Protein 8UC6 (pdb70)

GO terms:
  GO:0005515 protein binding (F, IPI)
  GO:0010634 positive regulation of epithelial cell migration (P, IDA)
  GO:0004175 endopeptidase activity (F, IDA)
  GO:0097264 self proteolysis (P, IDA)
  GO:0070062 extracellular exosome (C, HDA)
  GO:0090541 MIT domain binding (F, IPI)

B-factor: mean 48.85, std 16.89, range [17.98, 114.56]

Sequence (345 aa):
MDATALERDAVQFARLAVQRDHEGRYSEAVFYYKEAAQALIYAEMAGSSLENIQEKITEYLERVQALHSDPLKSKHQLDLERAHFLVTQAFDEDEKENVEDAIELYTEAVDLCLKTSYETADKVLQNKLKQLARQALDRAEALSEPLVLPELPSVPDIDFDDLSRRFEELKKMDATALERDAVQFARLAVQRDHEGRYSEAVFYYKEAAQALIYAEMAGSSLENIQEKITEYLERVQALHSAVPLKSKHQLDLERAHFLVTQAFDEDEKENVEDAIELYTEAVDLCLKTSYETADKVLQNKLKQLARQALDRAEALSEPLVLPELPSVPDIDFDDLSRRFEELKK

Organism: Homo sapiens (NCBI:txid9606)

Nearest PDB structures (foldseek):
  8uc6-assembly2_B  TM=1.007E+00  e=2.267E-18  Homo sapiens
  8uc6-assembly1_C  TM=5.282E-01  e=6.816E-17  Homo sapiens
  4niq-assembly2_B  TM=9.404E-01  e=3.514E-01  Saccharomyces cerevisiae S288C
  8srm-assembly1_C  TM=4.297E-01  e=1.779E-01  Homo sapiens
  8uc6-assembly1_C  TM=1.007E+00  e=6.371E-18  Homo sapiens

Secondary structure (DSSP, 8-state):
--HHHHHHHHHHHHHHHHHHHHTT-HHHHHHHHHHHHHHHHHHHHTT---TTHHHHHHHHHHHHHHHHT---HHHHHHHHHHHHHHHHHHHHHHHHTT-HHHHHHHHHHHHHHHHHHHTT---HHHHHHHHHHHHHHHHHHHHHHS--/--HHHHHHHHHHHHHHHHHHHHTT-HHHHHHHHHHHHHHHHHHHHTT---TTHHHHHHHHHHHHHHHH--HHHHHHHHHHHHHHHHHHHHHHHHHTT-HHHHHHHHHHHHHHHHHHHTT---HHHHHHHHHHHHHHHHHHHHHHS--/-PPPPPS-----HHHHHHHHHHHT-/-PPPPPS-----HHHHHHHHHHHT-

Solvent-accessible surface area: 20954 Å² total; per-residue (Å²): 167,84,14,66,35,15,39,158,44,0,30,118,55,0,155,66,0,10,96,57,1,102,92,38,112,70,100,72,0,34,117,51,0,119,52,0,3,82,7,0,57,110,0,63,155,50,60,24,104,57,175,59,14,121,111,18,10,74,32,0,83,108,15,17,131,58,18,153,138,77,99,93,127,19,30,17,62,8,4,6,57,16,2,55,45,12,0,63,9,0,12,44,1,11,110,115,146,23,65,147,11,0,42,70,0,0,48,66,0,12,88,30,1,76,153,4,8,193,67,28,89,78,157,96,31,48,86,95,1,84,80,3,4,148,40,0,100,71,45,4,86,46,30,57,117,110,227,166,19,30,114,38,16,118,84,137,140,27,79,19,83,58,2,24,140,74,12,116,113,37,148,219,175,86,11,64,34,20,31,158,46,0,25,121,61,0,134,53,0,18,84,42,5,125,95,38,98,70,73,61,0,18,114,48,0,108,68,0,2,79,8,0,60,111,0,55,144,54,61,25,105,62,177,67,16,102,86,9,9,62,18,0,72,111,15,11,119,54,5,121,97,73,147,114,99,157,15,30,12,77,8,7,10,59,18,2,63,42,10,0,63,6,0,20,41,1,10,106,118,136,23,62,147,10,0,42,73,2,0,54,56,0,16,103,26,1,76,116,3,5,188,44,31,95,76,156,99,28,40,88,98,0,90,84,2,6,150,29,0,96,78,47,4,89,43,33,63,122,107,155,160,24,30,116,37,22,123,88,143,142,21,60,25,90,69,6,23,140,68,6,86,110,25,136,202

Structure (mmCIF, N/CA/C/O backbone):
data_8UC6
#
_entry.id   8UC6
#
_cell.length_a   87.841
_cell.length_b   87.841
_cell.length_c   183.894
_cell.angle_alpha   90.000
_cell.angle_beta   90.000
_cell.angle_gamma   120.000
#
_symmetry.space_group_name_H-M   'P 65 2 2'
#
loop_
_entity.id
_entity.type
_entity.pdbx_description
1 polymer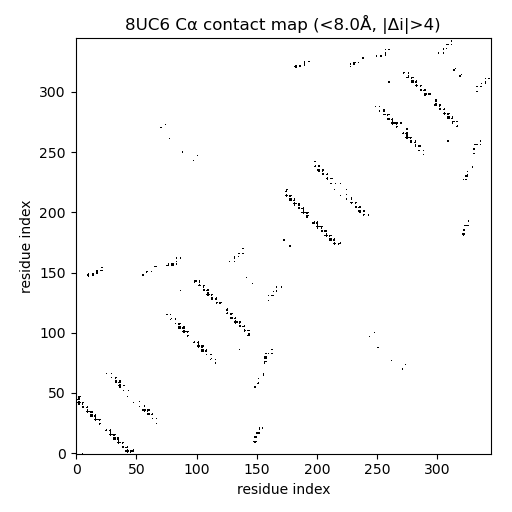 Calpain-7
2 polymer 'IST1 homolog'
3 water water
#
loop_
_atom_site.group_PDB
_atom_site.id
_atom_site.type_symbol
_atom_site.label_atom_id
_atom_site.label_alt_id
_atom_site.label_comp_id
_atom_site.label_asym_id
_atom_site.label_entity_id
_atom_site.label_seq_id
_atom_site.pdbx_PDB_ins_code
_atom_site.Cartn_x
_atom_site.Cartn_y
_atom_site.Cartn_z
_atom_site.occupancy
_atom_site.B_iso_or_equiv
_atom_site.auth_seq_id
_atom_site.auth_comp_id
_atom_site.auth_asym_id
_atom_site.auth_atom_id
_atom_site.pdbx_PDB_model_num
ATOM 1 N N . MET A 1 1 ? 71.508 60.175 -13.942 1.00 40.64 1 MET C N 1
ATOM 2 C CA . MET A 1 1 ? 70.561 59.692 -12.925 1.00 46.97 1 MET C CA 1
ATOM 3 C C . MET A 1 1 ? 71.320 59.168 -11.725 1.00 40.97 1 MET C C 1
ATOM 4 O O . MET A 1 1 ? 72.125 58.261 -11.847 1.00 43.91 1 MET C O 1
ATOM 9 N N . ASP A 1 2 ? 71.100 59.751 -10.572 1.00 30.03 2 ASP C N 1
ATOM 10 C CA . ASP A 1 2 ? 71.809 59.308 -9.391 1.00 28.89 2 ASP C CA 1
ATOM 11 C C . ASP A 1 2 ? 70.841 58.564 -8.473 1.00 32.29 2 ASP C C 1
ATOM 12 O O . ASP A 1 2 ? 69.640 58.455 -8.750 1.00 28.47 2 ASP C O 1
ATOM 17 N N . ALA A 1 3 ? 71.380 58.053 -7.361 1.00 36.21 3 ALA C N 1
ATOM 18 C CA . ALA A 1 3 ? 70.561 57.278 -6.436 1.00 38.64 3 ALA C CA 1
ATOM 19 C C . ALA A 1 3 ? 69.356 58.074 -5.954 1.00 39.54 3 ALA C C 1
ATOM 20 O O . ALA A 1 3 ? 68.234 57.546 -5.903 1.00 44.41 3 ALA C O 1
ATOM 22 N N . THR A 1 4 ? 69.554 59.361 -5.651 1.00 40.84 4 THR C N 1
ATOM 23 C CA . THR A 1 4 ? 68.464 60.175 -5.132 1.00 31.98 4 THR C CA 1
ATOM 24 C C . THR A 1 4 ? 67.304 60.259 -6.132 1.00 32.08 4 THR C C 1
ATOM 25 O O . THR A 1 4 ? 66.138 60.099 -5.758 1.00 37.96 4 THR C O 1
ATOM 29 N N . ALA A 1 5 ? 67.598 60.458 -7.414 1.00 39.60 5 ALA C N 1
ATOM 30 C CA . ALA A 1 5 ? 66.505 60.452 -8.377 1.00 29.41 5 ALA C CA 1
ATOM 31 C C . ALA A 1 5 ? 65.947 59.034 -8.585 1.00 42.43 5 ALA C C 1
ATOM 32 O O . ALA A 1 5 ? 64.739 58.866 -8.802 1.00 37.19 5 ALA C O 1
ATOM 34 N N . LEU A 1 6 ? 66.789 58.002 -8.516 1.00 41.11 6 LEU C N 1
ATOM 35 C CA . LEU A 1 6 ? 66.281 56.638 -8.677 1.00 39.17 6 LEU C CA 1
ATOM 36 C C . LEU A 1 6 ? 65.429 56.204 -7.487 1.00 42.29 6 LEU C C 1
ATOM 37 O O . LEU A 1 6 ? 64.380 55.570 -7.674 1.00 42.84 6 LEU C O 1
ATOM 42 N N . GLU A 1 7 ? 65.857 56.532 -6.256 1.00 33.96 7 GLU C N 1
ATOM 43 C CA . GLU A 1 7 ? 65.054 56.178 -5.088 1.00 37.09 7 GLU C CA 1
ATOM 44 C C . GLU A 1 7 ? 63.680 56.859 -5.134 1.00 46.33 7 GLU C C 1
ATOM 45 O O . GLU A 1 7 ? 62.672 56.268 -4.736 1.00 33.85 7 GLU C O 1
ATOM 51 N N . ARG A 1 8 ? 63.608 58.098 -5.634 1.00 40.99 8 ARG C N 1
ATOM 52 C CA . ARG A 1 8 ? 62.319 58.782 -5.642 1.00 41.64 8 ARG C CA 1
ATOM 53 C C . ARG A 1 8 ? 61.374 58.173 -6.667 1.00 40.04 8 ARG C C 1
ATOM 54 O O . ARG A 1 8 ? 60.186 57.981 -6.382 1.00 32.71 8 ARG C O 1
ATOM 62 N N . ASP A 1 9 ? 61.888 57.842 -7.855 1.00 41.41 9 ASP C N 1
ATOM 63 C CA . ASP A 1 9 ? 61.101 57.084 -8.822 1.00 36.01 9 ASP C CA 1
ATOM 64 C C . ASP A 1 9 ? 60.645 55.763 -8.226 1.00 40.99 9 ASP C C 1
ATOM 65 O O . ASP A 1 9 ? 59.496 55.350 -8.422 1.00 36.69 9 ASP C O 1
ATOM 70 N N . ALA A 1 10 ? 61.545 55.078 -7.509 1.00 38.53 10 ALA C N 1
ATOM 71 C CA . ALA A 1 10 ? 61.204 53.791 -6.911 1.00 43.61 10 ALA C CA 1
ATOM 72 C C . ALA A 1 10 ? 60.075 53.947 -5.898 1.00 42.54 10 ALA C C 1
ATOM 73 O O . ALA A 1 10 ? 59.244 53.038 -5.747 1.00 40.71 10 ALA C O 1
ATOM 75 N N . VAL A 1 11 ? 59.995 55.112 -5.241 1.00 39.83 11 VAL C N 1
ATOM 76 C CA . VAL A 1 11 ? 58.929 55.322 -4.271 1.00 47.54 11 VAL C CA 1
ATOM 77 C C . VAL A 1 11 ? 57.609 55.589 -4.993 1.00 47.65 11 VAL C C 1
ATOM 78 O O . VAL A 1 11 ? 56.573 55.026 -4.625 1.00 48.11 11 VAL C O 1
ATOM 82 N N . GLN A 1 12 ? 57.636 56.331 -6.113 1.00 40.95 12 GLN C N 1
ATOM 83 C CA . GLN A 1 12 ? 56.388 56.547 -6.849 1.00 44.10 12 GLN C CA 1
ATOM 84 C C . GLN A 1 12 ? 55.903 55.287 -7.558 1.00 40.61 12 GLN C C 1
ATOM 85 O O . GLN A 1 12 ? 54.696 55.083 -7.670 1.00 43.05 12 GLN C O 1
ATOM 91 N N . PHE A 1 13 ? 56.812 54.449 -8.054 1.00 41.78 13 PHE C N 1
ATOM 92 C CA . PHE A 1 13 ? 56.411 53.191 -8.684 1.00 36.92 13 PHE C CA 1
ATOM 93 C C . PHE A 1 13 ? 55.7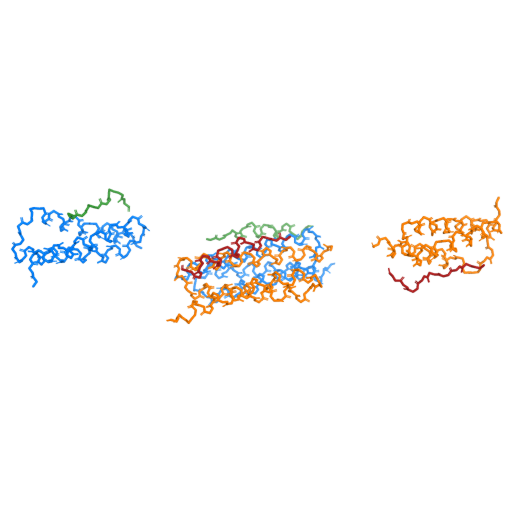67 52.238 -7.677 1.00 41.74 13 PHE C C 1
ATOM 94 O O . PHE A 1 13 ? 54.702 51.668 -7.935 1.00 47.68 13 PHE C O 1
ATOM 102 N N . ALA A 1 14 ? 56.412 52.045 -6.525 1.00 41.41 14 ALA C N 1
ATOM 103 C CA . ALA A 1 14 ? 55.900 51.108 -5.532 1.00 44.57 14 ALA C CA 1
ATOM 104 C C . ALA A 1 14 ? 54.601 51.611 -4.924 1.00 49.61 14 ALA C C 1
ATOM 105 O O . ALA A 1 14 ? 53.672 50.827 -4.700 1.00 42.79 14 ALA C O 1
ATOM 107 N N . ARG A 1 15 ? 54.504 52.920 -4.686 1.00 43.21 15 ARG C N 1
ATOM 108 C CA . ARG A 1 15 ? 53.255 53.474 -4.176 1.00 43.05 15 ARG C CA 1
ATOM 109 C C . ARG A 1 15 ? 52.113 53.188 -5.142 1.00 50.81 15 ARG C C 1
ATOM 110 O O . ARG A 1 15 ? 51.004 52.837 -4.720 1.00 56.03 15 ARG C O 1
ATOM 118 N N . LEU A 1 16 ? 52.374 53.280 -6.444 1.00 43.07 16 LEU C N 1
ATOM 119 C CA . LEU A 1 16 ? 51.321 52.978 -7.402 1.00 52.09 16 LEU C CA 1
ATOM 120 C C . LEU A 1 16 ? 51.068 51.476 -7.519 1.00 50.95 16 LEU C C 1
ATOM 121 O O . LEU A 1 16 ? 49.911 51.057 -7.670 1.00 54.19 16 LEU C O 1
ATOM 126 N N . ALA A 1 17 ? 52.115 50.652 -7.389 1.00 49.92 17 ALA C N 1
ATOM 127 C CA . ALA A 1 17 ? 51.932 49.205 -7.457 1.00 54.07 17 ALA C CA 1
ATOM 128 C C . ALA A 1 17 ? 51.100 48.695 -6.288 1.00 64.61 17 ALA C C 1
ATOM 129 O O . ALA A 1 17 ? 50.296 47.773 -6.451 1.00 64.99 17 ALA C O 1
ATOM 131 N N . VAL A 1 18 ? 51.291 49.266 -5.098 1.00 67.69 18 VAL C N 1
ATOM 132 C CA . VAL A 1 18 ? 50.601 48.739 -3.929 1.00 62.35 18 VAL C CA 1
ATOM 133 C C . VAL A 1 18 ? 49.136 49.120 -3.962 1.00 65.19 18 VAL C C 1
ATOM 134 O O . VAL A 1 18 ? 48.272 48.332 -3.559 1.00 70.35 18 VAL C O 1
ATOM 138 N N . GLN A 1 19 ? 48.821 50.282 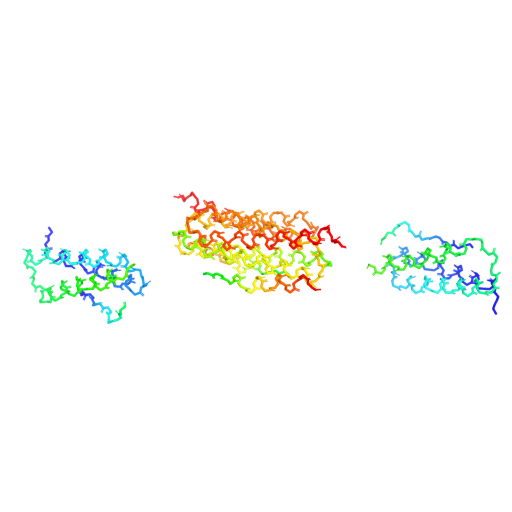-4.522 1.00 55.87 19 GLN C N 1
ATOM 139 C CA . GLN A 1 19 ? 47.424 50.684 -4.602 1.00 66.09 19 GLN C CA 1
ATOM 140 C C . GLN A 1 19 ? 46.683 49.934 -5.702 1.00 69.91 19 GLN C C 1
ATOM 141 O O . GLN A 1 19 ? 45.474 49.708 -5.586 1.00 77.87 19 GLN C O 1
ATOM 147 N N . ARG A 1 20 ? 47.379 49.549 -6.774 1.00 64.52 20 ARG C N 1
ATOM 148 C CA . ARG A 1 20 ? 46.792 48.626 -7.739 1.00 63.07 20 ARG C CA 1
ATOM 149 C C . ARG A 1 20 ? 46.713 47.224 -7.158 1.00 64.52 20 ARG C C 1
ATOM 150 O O . ARG A 1 20 ? 45.770 46.477 -7.441 1.00 71.82 20 ARG C O 1
ATOM 158 N N . ASP A 1 21 ? 47.717 46.840 -6.372 1.00 65.30 21 ASP C N 1
ATOM 159 C CA . ASP A 1 21 ? 47.633 45.598 -5.619 1.00 59.59 21 ASP C CA 1
ATOM 160 C C . ASP A 1 21 ? 46.417 45.607 -4.704 1.00 67.73 21 ASP C C 1
ATOM 161 O O . ASP A 1 21 ? 45.713 44.598 -4.583 1.00 77.44 21 ASP C O 1
ATOM 166 N N . HIS A 1 22 ? 46.157 46.742 -4.047 1.00 56.17 22 HIS C N 1
ATOM 167 C CA . HIS A 1 22 ? 44.997 46.832 -3.169 1.00 62.14 22 HIS C CA 1
ATOM 168 C C . HIS A 1 22 ? 43.707 46.670 -3.958 1.00 72.43 22 HIS C C 1
ATOM 169 O O . HIS A 1 22 ? 42.780 45.982 -3.516 1.00 79.57 22 HIS C O 1
ATOM 176 N N . GLU A 1 23 ? 43.648 47.272 -5.143 1.00 64.18 23 GLU C N 1
ATOM 177 C CA . GLU A 1 23 ? 42.475 47.253 -6.000 1.00 62.77 23 GLU C CA 1
ATOM 178 C C . GLU A 1 23 ? 42.311 45.933 -6.756 1.00 57.56 23 GLU C C 1
ATOM 179 O O . GLU A 1 23 ? 41.454 45.837 -7.643 1.00 64.50 23 GLU C O 1
ATOM 185 N N . GLY A 1 24 ? 43.092 44.911 -6.422 1.00 58.55 24 GLY C N 1
ATOM 186 C CA . GLY A 1 24 ? 43.028 43.669 -7.157 1.00 54.66 24 GLY C CA 1
ATOM 187 C C . GLY A 1 24 ? 43.463 43.764 -8.599 1.00 68.71 24 GLY C C 1
ATOM 188 O O . GLY A 1 24 ? 43.411 42.752 -9.307 1.00 76.74 24 GLY C O 1
ATOM 189 N N . ARG A 1 25 ? 43.926 44.932 -9.053 1.00 63.82 25 ARG C N 1
ATOM 190 C CA . ARG A 1 25 ? 44.370 45.106 -10.436 1.00 68.14 25 ARG C CA 1
ATOM 191 C C . ARG A 1 25 ? 45.794 44.568 -10.535 1.00 63.46 25 ARG C C 1
ATOM 192 O O . ARG A 1 25 ? 46.769 45.290 -10.747 1.00 70.20 25 ARG C O 1
ATOM 200 N N . TYR A 1 26 ? 45.892 43.248 -10.404 1.00 55.41 26 TYR C N 1
ATOM 201 C CA . TYR A 1 26 ? 47.180 42.638 -10.118 1.00 55.11 26 TYR C CA 1
ATOM 202 C C . TYR A 1 26 ? 48.099 42.736 -11.312 1.00 70.80 26 TYR C C 1
ATOM 203 O O . TYR A 1 26 ? 49.326 42.753 -11.157 1.00 72.23 26 TYR C O 1
ATOM 212 N N . SER A 1 27 ? 47.545 42.773 -12.515 1.00 71.81 27 SER C N 1
ATOM 213 C CA . SER A 1 27 ? 48.460 42.762 -13.641 1.00 71.06 27 SER C CA 1
ATOM 214 C C . SER A 1 27 ? 49.156 44.097 -13.871 1.00 61.97 27 SER C C 1
ATOM 215 O O . SER A 1 27 ? 50.286 44.081 -14.386 1.00 51.24 27 SER C O 1
ATOM 218 N N . GLU A 1 28 ? 48.571 45.241 -13.448 1.00 60.32 28 GLU C N 1
ATOM 219 C CA . GLU A 1 28 ? 49.348 46.457 -13.657 1.00 61.19 28 GLU C CA 1
ATOM 220 C C . GLU A 1 28 ? 50.240 46.689 -12.446 1.00 69.82 28 GLU C C 1
ATOM 221 O O . GLU A 1 28 ? 51.229 47.426 -12.514 1.00 69.77 28 GLU C O 1
ATOM 227 N N . ALA A 1 29 ? 49.913 46.038 -11.338 1.00 58.22 29 ALA C N 1
ATOM 228 C CA . ALA A 1 29 ? 50.718 46.155 -10.138 1.00 52.00 29 ALA C CA 1
ATOM 229 C C . ALA A 1 29 ? 52.014 45.378 -10.287 1.00 47.25 29 ALA C C 1
ATOM 230 O O . ALA A 1 29 ? 53.049 45.807 -9.771 1.00 43.49 29 ALA C O 1
ATOM 232 N N . VAL A 1 30 ? 51.992 44.273 -11.035 1.00 48.79 30 VAL C N 1
ATOM 233 C CA . VAL A 1 30 ? 53.229 43.575 -11.381 1.00 45.42 30 VAL C CA 1
ATOM 234 C C . VAL A 1 30 ? 54.162 44.505 -12.147 1.00 43.46 30 VAL C C 1
ATOM 235 O O . VAL A 1 30 ? 55.363 44.594 -11.858 1.00 49.56 30 VAL C O 1
ATOM 239 N N . PHE A 1 31 ? 53.613 45.231 -13.124 1.00 38.67 31 PHE C N 1
ATOM 240 C CA . PHE A 1 31 ? 54.431 46.143 -13.919 1.00 40.21 31 PHE C CA 1
ATOM 241 C C . PHE A 1 31 ? 55.093 47.203 -13.048 1.00 33.99 31 PHE C C 1
ATOM 242 O O . PHE A 1 31 ? 56.292 47.470 -13.193 1.00 33.86 31 PHE C O 1
ATOM 250 N N . TYR A 1 32 ? 54.345 47.801 -12.119 1.00 33.06 32 TYR C N 1
ATOM 251 C CA . TYR A 1 32 ? 54.935 48.862 -11.309 1.00 45.94 32 TYR C CA 1
ATOM 252 C C . TYR A 1 32 ? 55.827 48.313 -10.200 1.00 47.99 32 TYR C C 1
ATOM 253 O O . TYR A 1 32 ? 56.786 48.987 -9.809 1.00 55.35 32 TYR C O 1
ATOM 262 N N . TYR A 1 33 ? 55.549 47.106 -9.689 1.00 45.17 33 TYR C N 1
ATOM 263 C CA . TYR A 1 33 ? 56.520 46.448 -8.815 1.00 37.23 33 TYR C CA 1
ATOM 264 C C . TYR A 1 33 ? 57.808 46.171 -9.572 1.00 35.97 33 TYR C C 1
ATOM 265 O O . TYR A 1 33 ? 58.902 46.421 -9.059 1.00 36.34 33 TYR C O 1
ATOM 274 N N . LYS A 1 34 ? 57.704 45.694 -10.814 1.00 25.92 34 LYS C N 1
ATOM 275 C CA . LYS A 1 34 ? 58.919 45.452 -11.588 1.00 40.80 34 LYS C CA 1
ATOM 276 C C . LYS A 1 34 ? 59.646 46.753 -11.908 1.00 36.47 34 LYS C C 1
ATOM 277 O O . LYS A 1 34 ? 60.880 46.779 -11.948 1.00 42.13 34 LYS C O 1
ATOM 283 N N . GLU A 1 35 ? 58.914 47.845 -12.120 1.00 36.17 35 GLU C N 1
ATOM 284 C CA . GLU A 1 35 ? 59.580 49.131 -12.310 1.00 38.70 35 GLU C CA 1
ATOM 285 C C . GLU A 1 35 ? 60.242 49.607 -11.015 1.00 41.44 35 GLU C C 1
ATOM 286 O O . GLU A 1 35 ? 61.368 50.135 -11.036 1.00 36.55 35 GLU C O 1
ATOM 292 N N . ALA A 1 36 ? 59.560 49.406 -9.878 1.00 41.49 36 ALA C N 1
ATOM 293 C CA . ALA A 1 36 ? 60.117 49.779 -8.580 1.00 31.79 36 ALA C CA 1
ATOM 294 C C . ALA A 1 36 ? 61.437 49.067 -8.310 1.00 38.85 36 ALA C C 1
ATOM 295 O O . ALA A 1 36 ? 62.455 49.713 -8.031 1.00 39.40 36 ALA C O 1
ATOM 297 N N . ALA A 1 37 ? 61.437 47.728 -8.387 1.00 37.64 37 ALA C N 1
ATOM 298 C CA . ALA A 1 37 ? 62.663 46.973 -8.139 1.00 38.51 37 ALA C CA 1
ATOM 299 C C . ALA A 1 37 ? 63.767 47.426 -9.084 1.00 38.65 37 ALA C C 1
ATOM 300 O O . ALA A 1 37 ? 64.875 47.768 -8.648 1.00 43.44 37 ALA C O 1
ATOM 302 N N . GLN A 1 38 ? 63.445 47.548 -10.371 1.00 33.12 38 GLN C N 1
ATOM 303 C CA . GLN A 1 38 ? 64.449 47.972 -11.341 1.00 34.89 38 GLN C CA 1
ATOM 304 C C . GLN A 1 38 ? 65.017 49.348 -10.994 1.00 42.34 38 GLN C C 1
ATOM 305 O O . GLN A 1 38 ? 66.231 49.551 -11.064 1.00 37.89 38 GLN C O 1
ATOM 311 N N . ALA A 1 39 ? 64.172 50.293 -10.570 1.00 41.64 39 ALA C N 1
ATOM 312 C CA . ALA A 1 39 ? 64.710 51.588 -10.164 1.00 35.53 39 ALA C CA 1
ATOM 313 C C . ALA A 1 39 ? 65.675 51.428 -8.994 1.00 31.05 39 ALA C C 1
ATOM 314 O O . ALA A 1 39 ? 66.745 52.047 -8.972 1.00 32.83 39 ALA C O 1
ATOM 316 N N . LEU A 1 40 ? 65.325 50.578 -8.028 1.00 33.89 40 LEU C N 1
ATOM 317 C CA . LEU A 1 40 ? 66.203 50.335 -6.886 1.00 36.64 40 LEU C CA 1
ATOM 318 C C . LEU A 1 40 ? 67.489 49.609 -7.296 1.00 39.82 40 LEU C C 1
ATOM 319 O O . LEU A 1 40 ? 68.571 49.914 -6.767 1.00 33.56 40 LEU C O 1
ATOM 324 N N . ILE A 1 41 ? 67.395 48.630 -8.212 1.00 33.13 41 ILE C N 1
ATOM 325 C CA . ILE A 1 41 ? 68.603 47.947 -8.676 1.00 37.55 41 ILE C CA 1
ATOM 326 C C . ILE A 1 41 ? 69.592 48.954 -9.270 1.00 40.51 41 ILE C C 1
ATOM 327 O O . ILE A 1 41 ? 70.774 48.963 -8.915 1.00 40.08 41 ILE C O 1
ATOM 332 N N . TYR A 1 42 ? 69.117 49.836 -10.164 1.00 35.32 42 TYR C N 1
ATOM 333 C CA . TYR A 1 42 ? 69.972 50.912 -10.659 1.00 39.54 42 TYR C CA 1
ATOM 334 C C . TYR A 1 42 ? 70.445 51.817 -9.527 1.00 33.06 42 TYR C C 1
ATOM 335 O O . TYR A 1 42 ? 71.595 52.272 -9.526 1.00 37.44 42 TYR C O 1
ATOM 344 N N . ALA A 1 43 ? 69.574 52.097 -8.559 1.00 31.83 43 ALA C N 1
ATOM 345 C CA . ALA A 1 43 ? 69.972 52.960 -7.455 1.00 32.15 43 ALA C CA 1
ATOM 346 C C . ALA A 1 43 ? 71.103 52.341 -6.639 1.00 35.24 43 ALA C C 1
ATOM 347 O O . ALA A 1 43 ? 72.004 53.055 -6.181 1.00 35.47 43 ALA C O 1
ATOM 349 N N . GLU A 1 44 ? 71.069 51.024 -6.407 1.00 35.22 44 GLU C N 1
ATOM 350 C CA . GLU A 1 44 ? 72.202 50.445 -5.684 1.00 47.15 44 GLU C CA 1
ATOM 351 C C . GLU A 1 44 ? 73.472 50.482 -6.532 1.00 44.50 44 GLU C C 1
ATOM 352 O O . GLU A 1 44 ? 74.565 50.700 -5.991 1.00 38.22 44 GLU C O 1
ATOM 358 N N . MET A 1 45 ? 73.351 50.314 -7.855 1.00 43.72 45 MET C N 1
ATOM 359 C CA . MET A 1 45 ? 74.520 50.450 -8.725 1.00 49.24 45 MET C CA 1
ATOM 360 C C . MET A 1 45 ? 75.097 51.862 -8.672 1.00 49.68 45 MET C C 1
ATOM 361 O O . MET A 1 45 ? 76.303 52.052 -8.873 1.00 54.76 45 MET C O 1
ATOM 366 N N . ALA A 1 46 ? 74.263 52.860 -8.374 1.00 52.34 46 ALA C N 1
ATOM 367 C CA . ALA A 1 46 ? 74.684 54.252 -8.306 1.00 49.02 46 ALA C CA 1
ATOM 368 C C . ALA A 1 46 ? 75.137 54.663 -6.910 1.00 47.99 46 ALA C C 1
ATOM 369 O O . ALA A 1 46 ? 75.324 55.857 -6.663 1.00 45.10 46 ALA C O 1
ATOM 371 N N . GLY A 1 47 ? 75.286 53.707 -5.993 1.00 46.32 47 GLY C N 1
ATOM 372 C CA . GLY A 1 47 ? 75.811 53.984 -4.670 1.00 50.23 47 GLY C CA 1
ATOM 373 C C . GLY A 1 47 ? 74.796 54.396 -3.629 1.00 42.04 47 GLY C C 1
ATOM 374 O O . GLY A 1 47 ? 75.138 55.142 -2.704 1.00 44.89 47 GLY C O 1
ATOM 375 N N . SER A 1 48 ? 73.568 53.911 -3.730 1.00 37.34 48 SER C N 1
ATOM 376 C CA . SER A 1 48 ? 72.517 54.269 -2.789 1.00 42.04 48 SER C CA 1
ATOM 377 C C . SER A 1 48 ? 72.933 54.010 -1.349 1.00 37.92 48 SER C C 1
ATOM 378 O O . SER A 1 48 ? 73.507 52.970 -1.031 1.00 44.76 48 SER C O 1
ATOM 381 N N . SER A 1 49 ? 72.669 54.987 -0.487 1.00 44.16 49 SER C N 1
ATOM 382 C CA . SER A 1 49 ? 72.872 54.867 0.951 1.00 37.09 49 SER C CA 1
ATOM 383 C C . SER A 1 49 ? 71.635 54.411 1.685 1.00 37.12 49 SER C C 1
ATOM 384 O O . SER A 1 49 ? 71.618 54.454 2.918 1.00 37.41 49 SER C O 1
ATOM 387 N N . LEU A 1 50 ? 70.582 54.036 0.968 1.00 37.51 50 LEU C N 1
ATOM 388 C CA . LEU A 1 50 ? 69.338 53.638 1.612 1.00 41.18 50 LEU C CA 1
ATOM 389 C C . LEU A 1 50 ? 69.525 52.273 2.269 1.00 48.07 50 LEU C C 1
ATOM 390 O O . LEU A 1 50 ? 70.021 51.339 1.639 1.00 47.66 50 LEU C O 1
ATOM 395 N N . GLU A 1 51 ? 69.143 52.150 3.539 1.00 55.97 51 GLU C N 1
ATOM 396 C CA . GLU A 1 51 ? 69.698 51.083 4.372 1.00 59.75 51 GLU C CA 1
ATOM 397 C C . GLU A 1 51 ? 68.985 49.737 4.230 1.00 59.23 51 GLU C C 1
ATOM 398 O O . GLU A 1 51 ? 69.627 48.695 4.411 1.00 62.09 51 GLU C O 1
ATOM 404 N N . ASN A 1 52 ? 67.702 49.729 3.859 1.00 53.35 52 ASN C N 1
ATOM 405 C CA . ASN A 1 52 ? 66.936 48.512 3.625 1.00 50.19 52 ASN C CA 1
ATOM 406 C C . ASN A 1 52 ? 66.718 48.240 2.141 1.00 49.38 52 ASN C C 1
ATOM 407 O O . ASN A 1 52 ? 65.682 47.688 1.754 1.00 46.53 52 ASN C O 1
ATOM 412 N N . ILE A 1 53 ? 67.659 48.639 1.288 1.00 38.72 53 ILE C N 1
ATOM 413 C CA . ILE A 1 53 ? 67.370 48.608 -0.141 1.00 37.05 53 ILE C CA 1
ATOM 414 C C . ILE A 1 53 ? 67.257 47.168 -0.654 1.00 37.54 53 ILE C C 1
ATOM 415 O O . ILE A 1 53 ? 66.325 46.839 -1.398 1.00 35.33 53 ILE C O 1
ATOM 420 N N . GLN A 1 54 ? 68.156 46.274 -0.226 1.00 39.05 54 GLN C N 1
ATOM 421 C CA . GLN A 1 54 ? 68.143 44.909 -0.752 1.00 36.56 54 GLN C CA 1
ATOM 422 C C . GLN A 1 54 ? 66.893 44.167 -0.328 1.00 47.35 54 GLN C C 1
ATOM 423 O O . GLN A 1 54 ? 66.309 43.418 -1.116 1.00 58.78 54 GLN C O 1
ATOM 429 N N . GLU A 1 55 ? 66.499 44.342 0.928 1.00 40.77 55 GLU C N 1
ATOM 430 C CA . GLU A 1 55 ? 65.230 43.831 1.422 1.00 38.01 55 GLU C CA 1
ATOM 431 C C . GLU A 1 55 ? 64.070 44.285 0.545 1.00 44.71 55 GLU C C 1
ATOM 432 O O . GLU A 1 55 ? 63.241 43.472 0.120 1.00 57.44 55 GLU C O 1
ATOM 438 N N . LYS A 1 56 ? 64.000 45.590 0.260 1.00 48.54 56 LYS C N 1
ATOM 439 C CA . LYS A 1 56 ? 62.841 46.140 -0.444 1.00 42.11 56 LYS C CA 1
ATOM 440 C C . LYS A 1 56 ? 62.813 45.688 -1.898 1.00 42.97 56 LYS C C 1
ATOM 441 O O . LYS A 1 56 ? 61.738 45.425 -2.452 1.00 34.95 56 LYS C O 1
ATOM 447 N N . ILE A 1 57 ? 63.981 45.576 -2.531 1.00 38.05 57 ILE C N 1
ATOM 448 C CA . ILE A 1 57 ? 64.045 44.894 -3.823 1.00 38.85 57 ILE C CA 1
ATOM 449 C C . ILE A 1 57 ? 63.406 43.509 -3.719 1.00 43.43 57 ILE C C 1
ATOM 450 O O . ILE A 1 57 ? 62.501 43.158 -4.486 1.00 44.97 57 ILE C O 1
ATOM 455 N N . THR A 1 58 ? 63.867 42.711 -2.748 1.00 49.98 58 THR C N 1
ATOM 456 C CA . THR A 1 58 ? 63.412 41.331 -2.611 1.00 41.87 58 THR C CA 1
ATOM 457 C C . THR A 1 58 ? 61.931 41.266 -2.254 1.00 42.18 58 THR C C 1
ATOM 458 O O . THR A 1 58 ? 61.209 40.383 -2.733 1.00 39.95 58 THR C O 1
ATOM 462 N N . GLU A 1 59 ? 61.468 42.183 -1.404 1.00 43.43 59 GLU C N 1
ATOM 463 C CA . GLU A 1 59 ? 60.045 42.295 -1.104 1.00 45.69 59 GLU C CA 1
ATOM 464 C C . GLU A 1 59 ? 59.232 42.444 -2.387 1.00 48.64 59 GLU C C 1
ATOM 465 O O . GLU A 1 59 ? 58.322 41.652 -2.660 1.00 53.68 59 GLU C O 1
ATOM 471 N N . TYR A 1 60 ? 59.581 43.431 -3.216 1.00 48.18 60 TYR C N 1
ATOM 472 C CA . TYR A 1 60 ? 58.760 43.718 -4.386 1.00 50.58 60 TYR C CA 1
ATOM 473 C C . TYR A 1 60 ? 58.790 42.569 -5.375 1.00 59.38 60 TYR C C 1
ATOM 474 O O . TYR A 1 60 ? 57.751 42.208 -5.937 1.00 67.70 60 TYR C O 1
ATOM 483 N N . LEU A 1 61 ? 59.961 41.965 -5.591 1.00 49.25 61 LEU C N 1
ATOM 484 C CA . LEU A 1 61 ? 60.024 40.880 -6.564 1.00 45.46 61 LEU C CA 1
ATOM 485 C C . LEU A 1 61 ? 59.261 39.651 -6.072 1.00 49.54 61 LEU C C 1
ATOM 486 O O . LEU A 1 61 ? 58.584 38.983 -6.865 1.00 58.10 61 LEU C O 1
ATOM 491 N N . GLU A 1 62 ? 59.313 39.366 -4.764 1.00 49.70 62 GLU C N 1
ATOM 492 C CA . GLU A 1 62 ? 58.500 38.282 -4.202 1.00 47.41 62 GLU C CA 1
ATOM 493 C C . GLU A 1 62 ? 57.013 38.554 -4.371 1.00 50.14 62 GLU C C 1
ATOM 494 O O . GLU A 1 62 ? 56.242 37.645 -4.708 1.00 49.24 62 GLU C O 1
ATOM 500 N N . ARG A 1 63 ? 56.593 39.806 -4.174 1.00 49.16 63 ARG C N 1
ATOM 501 C CA . ARG A 1 63 ? 55.192 40.153 -4.389 1.00 43.65 63 ARG C CA 1
ATOM 502 C C . ARG A 1 63 ? 54.773 39.910 -5.836 1.00 45.57 63 ARG C C 1
ATOM 503 O O . ARG A 1 63 ? 53.588 39.699 -6.111 1.00 58.89 63 ARG C O 1
ATOM 511 N N . VAL A 1 64 ? 55.718 39.984 -6.775 1.00 42.98 64 VAL C N 1
ATOM 512 C CA . VAL A 1 64 ? 55.389 39.671 -8.155 1.00 44.76 64 VAL C CA 1
ATOM 513 C C . VAL A 1 64 ? 55.186 38.170 -8.318 1.00 50.31 64 VAL C C 1
ATOM 514 O O . VAL A 1 64 ? 54.323 37.723 -9.079 1.00 53.94 64 VAL C O 1
ATOM 518 N N . GLN A 1 65 ? 55.958 37.367 -7.591 1.00 48.46 65 GLN C N 1
ATOM 519 C CA . GLN A 1 65 ? 55.749 35.929 -7.657 1.00 53.98 65 GLN C CA 1
ATOM 520 C C . GLN A 1 65 ? 54.459 35.533 -6.954 1.00 54.75 65 GLN C C 1
ATOM 521 O O . GLN A 1 65 ? 53.716 34.680 -7.452 1.00 55.11 65 GLN C O 1
ATOM 527 N N . ALA A 1 66 ? 54.145 36.194 -5.831 1.00 53.42 66 ALA C N 1
ATOM 528 C CA . ALA A 1 66 ? 52.908 35.895 -5.113 1.00 51.34 66 ALA C CA 1
ATOM 529 C C . ALA A 1 66 ? 51.696 36.240 -5.965 1.00 60.90 66 ALA C C 1
ATOM 530 O O . ALA A 1 66 ? 50.695 35.515 -5.967 1.00 68.56 66 ALA C O 1
ATOM 532 N N . LEU A 1 67 ? 51.780 37.337 -6.708 1.00 64.25 67 LEU C N 1
ATOM 533 C CA . LEU A 1 67 ? 50.682 37.778 -7.542 1.00 61.88 67 LEU C CA 1
ATOM 534 C C . LEU A 1 67 ? 50.616 36.993 -8.838 1.00 72.07 67 LEU C C 1
ATOM 535 O O . LEU A 1 67 ? 49.542 36.917 -9.442 1.00 66.91 67 LEU C O 1
ATOM 540 N N . HIS A 1 68 ? 51.730 36.383 -9.258 1.00 65.57 68 HIS C N 1
ATOM 541 C CA . HIS A 1 68 ? 51.741 35.605 -10.493 1.00 75.53 68 HIS C CA 1
ATOM 542 C C . HIS A 1 68 ? 50.720 34.470 -10.443 1.00 80.65 68 HIS C C 1
ATOM 543 O O . HIS A 1 68 ? 50.050 34.189 -11.444 1.00 88.23 68 HIS C O 1
ATOM 550 N N . SER A 1 69 ? 50.575 33.817 -9.294 1.00 89.64 69 SER C N 1
ATOM 551 C CA . SER A 1 69 ? 49.477 32.869 -9.101 1.00 78.64 69 SER C CA 1
ATOM 552 C C . SER A 1 69 ? 48.119 33.599 -9.148 1.00 79.56 69 SER C C 1
ATOM 553 O O . SER A 1 69 ? 47.460 33.694 -10.196 1.00 81.09 69 SER C O 1
ATOM 556 N N . ASP A 1 77 ? 47.293 21.651 -10.155 1.00 41.63 77 ASP C N 1
ATOM 557 C CA . ASP A 1 77 ? 48.547 21.488 -10.874 1.00 52.54 77 ASP C CA 1
ATOM 558 C C . ASP A 1 77 ? 48.917 20.017 -10.911 1.00 68.16 77 ASP C C 1
ATOM 559 O O . ASP A 1 77 ? 48.431 19.281 -11.771 1.00 70.86 77 ASP C O 1
ATOM 560 N N . PRO A 1 78 ? 49.789 19.579 -9.993 1.00 65.58 78 PRO C N 1
ATOM 561 C CA . PRO A 1 78 ? 49.927 18.136 -9.745 1.00 54.21 78 PRO C CA 1
ATOM 562 C C . PRO A 1 78 ? 48.779 17.554 -8.953 1.00 52.21 78 PRO C C 1
ATOM 563 O O . PRO A 1 78 ? 48.662 16.322 -8.897 1.00 56.73 78 PRO C O 1
ATOM 567 N N . LEU A 1 79 ? 47.956 18.391 -8.306 1.00 49.74 79 LEU C N 1
ATOM 568 C CA . LEU A 1 79 ? 46.736 17.887 -7.686 1.00 44.83 79 LEU C CA 1
ATOM 569 C C . LEU A 1 79 ? 45.655 17.565 -8.715 1.00 53.56 79 LEU C C 1
ATOM 570 O O . LEU A 1 79 ? 44.873 16.635 -8.516 1.00 60.64 79 LEU C O 1
ATOM 575 N N . LYS A 1 80 ? 45.597 18.324 -9.810 1.00 51.71 80 LYS C N 1
ATOM 576 C CA . LYS A 1 80 ? 44.674 18.011 -10.892 1.00 49.75 80 LYS C CA 1
ATOM 577 C C . LYS A 1 80 ? 45.054 16.688 -11.547 1.00 45.55 80 LYS C C 1
ATOM 578 O O . LYS A 1 80 ? 44.178 15.891 -11.904 1.00 49.36 80 LYS C O 1
ATOM 584 N N . SER A 1 81 ? 46.355 16.451 -11.732 1.00 38.97 81 SER C N 1
ATOM 585 C CA . SER A 1 81 ? 46.816 15.154 -12.219 1.00 44.50 81 SER C CA 1
ATOM 586 C C . SER A 1 81 ? 46.289 14.021 -11.342 1.00 45.01 81 SER C C 1
ATOM 587 O O . SER A 1 81 ? 45.734 13.036 -11.849 1.00 43.93 81 SER C O 1
ATOM 590 N N . LYS A 1 82 ? 46.446 14.155 -10.013 1.00 34.78 82 LYS C N 1
ATOM 591 C CA . LYS A 1 82 ? 45.993 13.109 -9.106 1.00 38.78 82 LYS C CA 1
ATOM 592 C C . LYS A 1 82 ? 44.490 12.875 -9.225 1.00 44.89 82 LYS C C 1
ATOM 593 O O . LYS A 1 82 ? 44.036 11.726 -9.260 1.00 50.66 82 LYS C O 1
ATOM 599 N N . HIS A 1 83 ? 43.707 13.952 -9.343 1.00 36.53 83 HIS C N 1
ATOM 600 C CA . HIS A 1 83 ? 42.254 13.831 -9.370 1.00 40.77 83 HIS C CA 1
ATOM 601 C C . HIS A 1 83 ? 41.745 13.346 -10.714 1.00 43.86 83 HIS C C 1
ATOM 602 O O . HIS A 1 83 ? 40.703 12.695 -10.768 1.00 42.60 83 HIS C O 1
ATOM 609 N N . GLN A 1 84 ? 42.453 13.643 -11.801 1.00 32.06 84 GLN C N 1
ATOM 610 C CA . GLN A 1 84 ? 42.103 13.045 -13.082 1.00 31.04 84 GLN C CA 1
ATOM 611 C C . GLN A 1 84 ? 42.257 11.533 -13.028 1.00 41.86 84 GLN C C 1
ATOM 612 O O . GLN A 1 84 ? 41.412 10.797 -13.547 1.00 39.89 84 GLN C O 1
ATOM 618 N N . LEU A 1 85 ? 43.329 11.047 -12.397 1.00 37.10 85 LEU C N 1
ATOM 619 C CA . LEU A 1 85 ? 43.530 9.607 -12.312 1.00 34.94 85 LEU C CA 1
ATOM 620 C C . LEU A 1 85 ? 42.526 8.975 -11.361 1.00 39.67 85 LEU C C 1
ATOM 621 O O . LEU A 1 85 ? 41.985 7.897 -11.646 1.00 28.63 85 LEU C O 1
ATOM 626 N N . ASP A 1 86 ? 42.218 9.657 -10.251 1.00 35.09 86 ASP C N 1
ATOM 627 C CA . ASP A 1 86 ? 41.235 9.114 -9.315 1.00 35.65 86 ASP C CA 1
ATOM 628 C C . ASP A 1 86 ? 39.883 8.928 -9.998 1.00 34.24 86 ASP C C 1
ATOM 629 O O . ASP A 1 86 ? 39.227 7.891 -9.829 1.00 32.34 86 ASP C O 1
ATOM 634 N N . LEU A 1 87 ? 39.469 9.911 -10.805 1.00 28.80 87 LEU C N 1
ATOM 635 C CA . LEU A 1 87 ? 38.203 9.780 -11.510 1.00 40.59 87 LEU C CA 1
ATOM 636 C C . LEU A 1 87 ? 38.264 8.677 -12.551 1.00 40.46 87 LEU C C 1
ATOM 637 O O . LEU A 1 87 ? 37.300 7.921 -12.717 1.00 40.14 87 LEU C O 1
ATOM 642 N N . GLU A 1 88 ? 39.385 8.550 -13.254 1.00 37.48 88 GLU C N 1
ATOM 643 C CA . GLU A 1 88 ? 39.477 7.480 -14.233 1.00 25.92 88 GLU C CA 1
ATOM 644 C C . GLU A 1 88 ? 39.331 6.128 -13.552 1.00 30.94 88 GLU C C 1
ATOM 645 O O . GLU A 1 88 ? 38.722 5.201 -14.108 1.00 35.09 88 GLU C O 1
ATOM 651 N N . ARG A 1 89 ? 39.854 6.018 -12.323 1.00 25.28 89 ARG C N 1
ATOM 652 C CA . ARG A 1 89 ? 39.759 4.774 -11.569 1.00 33.20 89 ARG C CA 1
ATOM 653 C C . ARG A 1 89 ? 38.325 4.500 -11.131 1.00 29.67 89 ARG C C 1
ATOM 654 O O . ARG A 1 89 ? 37.832 3.369 -11.242 1.00 33.55 89 ARG C O 1
ATOM 662 N N . ALA A 1 90 ? 37.653 5.509 -10.592 1.00 25.67 90 ALA C N 1
ATOM 663 C CA . ALA A 1 90 ? 36.251 5.335 -10.238 1.00 36.41 90 ALA C CA 1
ATOM 664 C C . ALA A 1 90 ? 35.464 4.894 -11.459 1.00 41.63 90 ALA C C 1
ATOM 665 O O . ALA A 1 90 ? 34.735 3.900 -11.420 1.00 25.02 90 ALA C O 1
ATOM 667 N N . HIS A 1 91 ? 35.663 5.578 -12.582 1.00 24.78 91 HIS C N 1
ATOM 668 C CA . HIS A 1 91 ? 34.972 5.168 -13.793 1.00 29.66 91 HIS C CA 1
ATOM 669 C C . HIS A 1 91 ? 35.316 3.727 -14.158 1.00 32.62 91 HIS C C 1
ATOM 670 O O . HIS A 1 91 ? 34.438 2.962 -14.567 1.00 25.08 91 HIS C O 1
ATOM 677 N N . PHE A 1 92 ? 36.582 3.334 -13.982 1.00 26.70 92 PHE C N 1
ATOM 678 C CA . PHE A 1 92 ? 37.021 1.979 -14.306 1.00 26.76 92 PHE C CA 1
ATOM 679 C C . PHE A 1 92 ? 36.369 0.956 -13.381 1.00 37.38 92 PHE C C 1
ATOM 680 O O . PHE A 1 92 ? 35.901 -0.102 -13.825 1.00 26.72 92 PHE C O 1
ATOM 688 N N . LEU A 1 93 ? 36.366 1.249 -12.080 1.00 24.20 93 LEU C N 1
ATOM 689 C CA . LEU A 1 93 ? 35.758 0.358 -11.110 1.00 24.10 93 LEU C CA 1
ATOM 690 C C . LEU A 1 93 ? 34.279 0.141 -11.405 1.00 37.76 93 LEU C C 1
ATOM 691 O O . LEU A 1 93 ? 33.803 -1.007 -11.426 1.00 33.97 93 LEU C O 1
ATOM 696 N N . VAL A 1 94 ? 33.530 1.238 -11.621 1.00 24.08 94 VAL C N 1
ATOM 697 C CA . VAL A 1 94 ? 32.111 1.116 -11.961 1.00 24.19 94 VAL C CA 1
ATOM 698 C C . VAL A 1 94 ? 31.930 0.336 -13.264 1.00 36.41 94 VAL C C 1
ATOM 699 O O . VAL A 1 94 ? 30.992 -0.456 -13.404 1.00 36.34 94 VAL C O 1
ATOM 703 N N . THR A 1 95 ? 32.800 0.562 -14.245 1.00 28.90 95 THR C N 1
ATOM 704 C CA . THR A 1 95 ? 32.710 -0.208 -15.482 1.00 22.98 95 THR C CA 1
ATOM 705 C C . THR A 1 95 ? 32.881 -1.703 -15.217 1.00 29.89 95 THR C C 1
ATOM 706 O O . THR A 1 95 ? 32.071 -2.516 -15.678 1.00 28.79 95 THR C O 1
ATOM 710 N N . GLN A 1 96 ? 33.918 -2.086 -14.454 1.00 31.24 96 GLN C N 1
ATOM 711 C CA . GLN A 1 96 ? 34.071 -3.490 -14.056 1.00 29.36 96 GLN C CA 1
ATOM 712 C C . GLN A 1 96 ? 32.824 -4.007 -13.350 1.00 31.53 96 GLN C C 1
ATOM 713 O O . GLN A 1 96 ? 32.339 -5.099 -13.654 1.00 31.65 96 GLN C O 1
ATOM 719 N N . ALA A 1 97 ? 32.286 -3.226 -12.408 1.00 24.86 97 ALA C N 1
ATOM 720 C CA . ALA A 1 97 ? 31.069 -3.639 -11.715 1.00 26.07 97 ALA C CA 1
ATOM 721 C C . ALA A 1 97 ? 29.925 -3.825 -12.697 1.00 31.32 97 ALA C C 1
ATOM 722 O O . ALA A 1 97 ? 29.151 -4.783 -12.576 1.00 33.51 97 ALA C O 1
ATOM 724 N N . PHE A 1 98 ? 29.795 -2.903 -13.669 1.00 34.26 98 PHE C N 1
ATOM 725 C CA . PHE A 1 98 ? 28.813 -3.057 -14.738 1.00 33.89 98 PHE C CA 1
ATOM 726 C C . PHE A 1 98 ? 28.988 -4.395 -15.441 1.00 31.28 98 PHE C C 1
ATOM 727 O O . PHE A 1 98 ? 28.009 -5.072 -15.762 1.00 35.03 98 PHE C O 1
ATOM 735 N N . ASP A 1 99 ? 30.234 -4.796 -15.680 1.00 27.66 99 ASP C N 1
ATOM 736 C CA . ASP A 1 99 ? 30.502 -6.087 -16.300 1.00 36.77 99 ASP C CA 1
ATOM 737 C C . ASP A 1 99 ? 29.982 -7.249 -15.436 1.00 37.65 99 ASP C C 1
ATOM 738 O O . ASP A 1 99 ? 29.235 -8.112 -15.914 1.00 36.62 99 ASP C O 1
ATOM 743 N N . GLU A 1 100 ? 30.341 -7.277 -14.153 1.00 29.43 100 GLU C N 1
ATOM 744 C CA . GLU A 1 100 ? 29.856 -8.356 -13.301 1.00 29.43 100 GLU C CA 1
ATOM 745 C C . GLU A 1 100 ? 28.353 -8.275 -13.110 1.00 30.98 100 GLU C C 1
ATOM 746 O O . GLU A 1 100 ? 27.680 -9.310 -13.004 1.00 32.38 100 GLU C O 1
ATOM 752 N N . ASP A 1 101 ? 27.807 -7.058 -13.078 1.00 30.10 101 ASP C N 1
ATOM 753 C CA . ASP A 1 101 ? 26.361 -6.905 -12.972 1.00 30.67 101 ASP C CA 1
ATOM 754 C C . ASP A 1 101 ? 25.654 -7.624 -14.127 1.00 33.63 101 ASP C C 1
ATOM 755 O O . ASP A 1 101 ? 24.824 -8.508 -13.897 1.00 35.16 101 ASP C O 1
ATOM 760 N N . GLU A 1 102 ? 26.022 -7.309 -15.376 1.00 31.24 102 GLU C N 1
ATOM 761 C CA . GLU A 1 102 ? 25.350 -7.946 -16.508 1.00 39.79 102 GLU C CA 1
ATOM 762 C C . GLU A 1 102 ? 25.584 -9.455 -16.571 1.00 34.49 102 GLU C C 1
ATOM 763 O O . GLU A 1 102 ? 24.715 -10.183 -17.045 1.00 36.06 102 GLU C O 1
ATOM 769 N N . LYS A 1 103 ? 26.738 -9.945 -16.117 1.00 38.03 103 LYS C N 1
ATOM 770 C CA . LYS A 1 103 ? 26.993 -11.382 -16.099 1.00 32.92 103 LYS C CA 1
ATOM 771 C C . LYS A 1 103 ? 26.352 -12.079 -14.902 1.00 39.16 103 LYS C C 1
ATOM 772 O O . LYS A 1 103 ? 26.505 -13.296 -14.758 1.00 42.46 103 LYS C O 1
ATOM 778 N N . GLU A 1 104 ? 25.656 -11.333 -14.044 1.00 38.66 104 GLU C N 1
ATOM 779 C CA . GLU A 1 104 ? 24.986 -11.872 -12.860 1.00 35.16 104 GLU C CA 1
ATOM 780 C C . GLU A 1 104 ? 25.968 -12.541 -11.907 1.00 41.83 104 GLU C C 1
ATOM 781 O O . GLU A 1 104 ? 25.627 -13.498 -11.211 1.00 40.77 104 GLU C O 1
ATOM 787 N N . ASN A 1 105 ? 27.199 -12.035 -11.895 1.00 43.25 105 ASN C N 1
ATOM 788 C CA . ASN A 1 105 ? 28.171 -12.319 -10.848 1.00 35.05 105 ASN C CA 1
ATOM 789 C C . ASN A 1 105 ? 27.918 -11.302 -9.738 1.00 36.55 105 ASN C C 1
ATOM 790 O O . ASN A 1 105 ? 28.581 -10.264 -9.622 1.00 33.68 105 ASN C O 1
ATOM 795 N N . VAL A 1 106 ? 26.920 -11.624 -8.911 1.00 38.48 106 VAL C N 1
ATOM 796 C CA . VAL A 1 106 ? 26.325 -10.655 -7.999 1.00 34.37 106 VAL C CA 1
ATOM 797 C C . VAL A 1 106 ? 27.325 -10.210 -6.940 1.00 32.82 106 VAL C C 1
ATOM 798 O O . VAL A 1 106 ? 27.454 -9.013 -6.656 1.00 27.22 106 VAL C O 1
ATOM 802 N N . GLU A 1 107 ? 28.075 -11.149 -6.365 1.00 24.63 107 GLU C N 1
ATOM 803 C CA . GLU A 1 107 ? 28.926 -10.801 -5.227 1.00 41.76 107 GLU C CA 1
ATOM 804 C C . GLU A 1 107 ? 30.085 -9.894 -5.640 1.00 41.14 107 GLU C C 1
ATOM 805 O O . GLU A 1 107 ? 30.373 -8.893 -4.976 1.00 32.10 107 GLU C O 1
ATOM 811 N N . ASP A 1 108 ? 30.729 -10.193 -6.760 1.00 41.31 108 ASP C N 1
ATOM 812 C CA . ASP A 1 108 ? 31.798 -9.323 -7.225 1.00 35.30 108 ASP C CA 1
ATOM 813 C C . ASP A 1 108 ? 31.255 -7.952 -7.628 1.00 36.74 108 ASP C C 1
ATOM 814 O O . ASP A 1 108 ? 31.900 -6.923 -7.392 1.00 27.09 108 ASP C O 1
ATOM 819 N N . ALA A 1 109 ? 30.071 -7.919 -8.244 1.00 36.04 109 ALA C N 1
ATOM 820 C CA . ALA A 1 109 ? 29.463 -6.645 -8.603 1.00 31.60 109 ALA C CA 1
ATOM 821 C C . ALA A 1 109 ? 29.248 -5.775 -7.380 1.00 31.18 109 ALA C C 1
ATOM 822 O O . ALA A 1 109 ? 29.447 -4.556 -7.436 1.00 25.08 109 ALA C O 1
ATOM 824 N N . ILE A 1 110 ? 28.808 -6.384 -6.271 1.00 31.60 110 ILE C N 1
ATOM 825 C CA . ILE A 1 110 ? 28.645 -5.643 -5.026 1.00 30.63 110 ILE C CA 1
ATOM 826 C C . ILE A 1 110 ? 29.995 -5.153 -4.533 1.00 35.82 110 ILE C C 1
ATOM 827 O O . ILE A 1 110 ? 30.159 -3.976 -4.236 1.00 34.67 110 ILE C O 1
ATOM 832 N N . GLU A 1 111 ? 31.007 -6.021 -4.514 1.00 32.17 111 GLU C N 1
ATOM 833 C CA . GLU A 1 111 ? 32.307 -5.570 -4.032 1.00 26.70 111 GLU C CA 1
ATOM 834 C C . GLU A 1 111 ? 32.839 -4.419 -4.882 1.00 27.17 111 GLU C C 1
ATOM 835 O O . GLU A 1 111 ? 33.319 -3.406 -4.352 1.00 28.99 111 GLU C O 1
ATOM 841 N N . LEU A 1 112 ? 32.722 -4.543 -6.203 1.00 29.80 112 LEU C N 1
ATOM 842 C CA . LEU A 1 112 ? 33.228 -3.506 -7.087 1.00 28.67 112 LEU C CA 1
ATOM 843 C C . LEU A 1 112 ? 32.422 -2.212 -6.964 1.00 30.84 112 LEU C C 1
ATOM 844 O O . LEU A 1 112 ? 33.003 -1.124 -7.032 1.00 31.40 112 LEU C O 1
ATOM 849 N N . TYR A 1 113 ? 31.103 -2.292 -6.736 1.00 33.85 113 TYR C N 1
ATOM 850 C CA . TYR A 1 113 ? 30.326 -1.057 -6.604 1.00 30.63 113 TYR C CA 1
ATOM 851 C C . TYR A 1 113 ? 30.704 -0.315 -5.335 1.00 37.48 113 TYR C C 1
ATOM 852 O O . TYR A 1 113 ? 30.869 0.905 -5.347 1.00 34.86 113 TYR C O 1
ATOM 861 N N . THR A 1 114 ? 30.965 -1.040 -4.269 1.00 33.11 114 THR C N 1
ATOM 862 C CA . THR A 1 114 ? 31.300 -0.403 -3.012 1.00 34.62 114 THR C CA 1
ATOM 863 C C . THR A 1 114 ? 32.748 0.055 -2.909 1.00 34.34 114 THR C C 1
ATOM 864 O O . THR A 1 114 ? 33.018 1.045 -2.217 1.00 33.66 114 THR C O 1
ATOM 868 N N . GLU A 1 115 ? 33.653 -0.525 -3.679 1.00 32.48 115 GLU C N 1
ATOM 869 C CA . GLU A 1 115 ? 34.983 0.059 -3.753 1.00 31.12 115 GLU C CA 1
ATOM 870 C C . GLU A 1 115 ? 34.934 1.371 -4.528 1.00 33.98 115 GLU C C 1
ATOM 871 O O . GLU A 1 115 ? 35.631 2.332 -4.184 1.00 33.50 115 GLU C O 1
ATOM 877 N N . ALA A 1 116 ? 34.074 1.439 -5.554 1.00 31.44 116 ALA C N 1
ATOM 878 C CA . ALA A 1 116 ? 33.831 2.701 -6.239 1.00 30.18 116 ALA C CA 1
ATOM 879 C C . ALA A 1 116 ? 33.279 3.742 -5.279 1.00 31.97 116 ALA C C 1
ATOM 880 O O . ALA A 1 116 ? 33.672 4.910 -5.327 1.00 26.42 116 ALA C O 1
ATOM 882 N N . VAL A 1 117 ? 32.386 3.330 -4.382 1.00 28.86 117 VAL C N 1
ATOM 883 C CA . VAL A 1 117 ? 31.841 4.257 -3.397 1.00 31.27 117 VAL C CA 1
ATOM 884 C C . VAL A 1 117 ? 32.960 4.858 -2.556 1.00 30.70 117 VAL C C 1
ATOM 885 O O . VAL A 1 117 ? 33.080 6.083 -2.445 1.00 28.36 117 VAL C O 1
ATOM 889 N N . ASP A 1 118 ? 33.803 4.002 -1.957 1.00 30.16 118 ASP C N 1
ATOM 890 C CA . ASP A 1 118 ? 34.881 4.505 -1.107 1.00 32.91 118 ASP C CA 1
ATOM 891 C C . ASP A 1 118 ? 35.769 5.479 -1.861 1.00 17.98 118 ASP C C 1
ATOM 892 O O . ASP A 1 118 ? 36.168 6.504 -1.308 1.00 27.26 118 ASP C O 1
ATOM 897 N N . LEU A 1 119 ? 36.086 5.176 -3.127 1.00 27.27 119 LEU C N 1
ATOM 898 C CA . LEU A 1 119 ? 36.978 6.035 -3.900 1.00 22.26 119 LEU C CA 1
ATOM 899 C C . LEU A 1 119 ? 36.336 7.373 -4.201 1.00 36.47 119 LEU C C 1
ATOM 900 O O . LEU A 1 119 ? 37.025 8.405 -4.202 1.00 45.59 119 LEU C O 1
ATOM 905 N N . CYS A 1 120 ? 35.015 7.379 -4.401 1.00 28.03 120 CYS C N 1
ATOM 906 C CA . CYS A 1 120 ? 34.334 8.617 -4.726 1.00 34.06 120 CYS C CA 1
ATOM 907 C C . CYS A 1 120 ? 34.207 9.506 -3.502 1.00 38.61 120 CYS C C 1
ATOM 908 O O . CYS A 1 120 ? 34.449 10.714 -3.591 1.00 36.83 120 CYS C O 1
ATOM 911 N N . LEU A 1 121 ? 33.898 8.923 -2.343 1.00 29.23 121 LEU C N 1
ATOM 912 C CA . LEU A 1 121 ? 33.819 9.729 -1.127 1.00 41.20 121 LEU C CA 1
ATOM 913 C C . LEU A 1 121 ? 35.199 10.211 -0.712 1.00 36.74 121 LEU C C 1
ATOM 914 O O . LEU A 1 121 ? 35.375 11.370 -0.327 1.00 33.55 121 LEU C O 1
ATOM 919 N N . LYS A 1 122 ? 36.202 9.354 -0.844 1.00 33.14 122 LYS C N 1
ATOM 920 C CA . LYS A 1 122 ? 37.525 9.734 -0.382 1.00 42.26 122 LYS C CA 1
ATOM 921 C C . LYS A 1 122 ? 38.087 10.876 -1.227 1.00 33.12 122 LYS C C 1
ATOM 922 O O . LYS A 1 122 ? 38.615 11.853 -0.682 1.00 37.90 122 LYS C O 1
ATOM 928 N N . THR A 1 123 ? 37.932 10.791 -2.554 1.00 32.91 123 THR C N 1
ATOM 929 C CA . THR A 1 123 ? 38.370 11.860 -3.445 1.00 36.39 123 THR C CA 1
ATOM 930 C C . THR A 1 123 ? 37.645 13.174 -3.159 1.00 38.88 123 THR C C 1
ATOM 931 O O . THR A 1 123 ? 38.226 14.261 -3.327 1.00 33.22 123 THR C O 1
ATOM 935 N N . SER A 1 124 ? 36.418 13.115 -2.647 1.00 29.46 124 SER C N 1
ATOM 936 C CA . SER A 1 124 ? 35.712 14.377 -2.511 1.00 38.40 124 SER C CA 1
ATOM 937 C C . SER A 1 124 ? 36.121 15.144 -1.256 1.00 36.98 124 SER C C 1
ATOM 938 O O . SER A 1 124 ? 35.778 16.330 -1.125 1.00 38.60 124 SER C O 1
ATOM 941 N N . TYR A 1 125 ? 36.920 14.533 -0.387 1.00 25.80 125 TYR C N 1
ATOM 942 C CA . TYR A 1 125 ? 37.528 15.213 0.741 1.00 35.41 125 TYR C CA 1
ATOM 943 C C . TYR A 1 125 ? 38.834 15.889 0.364 1.00 39.74 125 TYR C C 1
ATOM 944 O O . TYR A 1 125 ? 39.391 16.634 1.187 1.00 38.69 125 TYR C O 1
ATOM 953 N N . GLU A 1 126 ? 39.325 15.631 -0.856 1.00 33.19 126 GLU C N 1
ATOM 954 C CA . GLU A 1 126 ? 40.583 16.150 -1.366 1.00 35.61 126 GLU C CA 1
ATOM 955 C C . GLU A 1 126 ? 40.395 17.360 -2.274 1.00 38.17 126 GLU C C 1
ATOM 956 O O . GLU A 1 126 ? 41.290 17.674 -3.066 1.00 46.96 126 GLU C O 1
ATOM 962 N N . THR A 1 127 ? 39.244 18.018 -2.214 1.00 35.05 127 THR C N 1
ATOM 963 C CA . T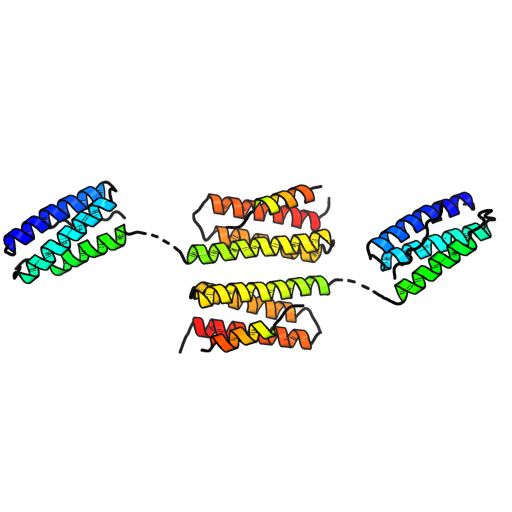HR A 1 127 ? 38.961 19.093 -3.148 1.00 37.43 127 THR C CA 1
ATOM 964 C C . THR A 1 127 ? 38.008 20.071 -2.491 1.00 40.81 127 THR C C 1
ATOM 965 O O . THR A 1 127 ? 37.274 19.716 -1.563 1.00 45.38 127 THR C O 1
ATOM 969 N N . ALA A 1 128 ? 38.077 21.321 -2.936 1.00 37.97 128 ALA C N 1
ATOM 970 C CA . ALA A 1 128 ? 37.109 22.310 -2.503 1.00 45.18 128 ALA C CA 1
ATOM 971 C C . ALA A 1 128 ? 36.087 22.633 -3.579 1.00 44.84 128 ALA C C 1
ATOM 972 O O . ALA A 1 128 ? 35.121 23.343 -3.287 1.00 55.26 128 ALA C O 1
ATOM 974 N N . ASP A 1 129 ? 36.267 22.109 -4.796 1.00 35.88 129 ASP C N 1
ATOM 975 C CA . ASP A 1 129 ? 35.338 22.303 -5.911 1.00 36.99 129 ASP C CA 1
ATOM 976 C C . ASP A 1 129 ? 34.013 21.621 -5.596 1.00 38.84 129 ASP C C 1
ATOM 977 O O . ASP A 1 129 ? 33.866 20.406 -5.758 1.00 38.57 129 ASP C O 1
ATOM 982 N N . LYS A 1 130 ? 33.021 22.413 -5.187 1.00 39.61 130 LYS C N 1
ATOM 983 C CA . LYS A 1 130 ? 31.744 21.843 -4.792 1.00 39.88 130 LYS C CA 1
ATOM 984 C C . LYS A 1 130 ? 31.045 21.136 -5.947 1.00 38.81 130 LYS C C 1
ATOM 985 O O . LYS A 1 130 ? 30.237 20.222 -5.707 1.00 36.54 130 LYS C O 1
ATOM 991 N N . VAL A 1 131 ? 31.360 21.497 -7.195 1.00 38.00 131 VAL C N 1
ATOM 992 C CA . VAL A 1 131 ? 30.708 20.812 -8.309 1.00 39.25 131 VAL C CA 1
ATOM 993 C C . VAL A 1 131 ? 31.317 19.429 -8.486 1.00 44.94 131 VAL C C 1
ATOM 994 O O . VAL A 1 131 ? 30.610 18.451 -8.747 1.00 32.79 131 VAL C O 1
ATOM 998 N N . LEU A 1 132 ? 32.629 19.318 -8.287 1.00 34.80 132 LEU C N 1
ATOM 999 C CA . LEU A 1 132 ? 33.261 18.005 -8.247 1.00 31.53 132 LEU C CA 1
ATOM 1000 C C . LEU A 1 132 ? 32.737 17.176 -7.068 1.00 32.33 132 LEU C C 1
ATOM 1001 O O . LEU A 1 132 ? 32.391 15.997 -7.237 1.00 33.78 132 LEU C O 1
ATOM 1006 N N . GLN A 1 133 ? 32.616 17.794 -5.883 1.00 26.79 133 GLN C N 1
ATOM 1007 C CA . GLN A 1 133 ? 32.128 17.075 -4.709 1.00 26.76 133 GLN C CA 1
ATOM 1008 C C . GLN A 1 133 ? 30.772 16.429 -4.971 1.00 32.15 133 GLN C C 1
ATOM 1009 O O . GLN A 1 133 ? 30.554 15.254 -4.664 1.00 33.99 133 GLN C O 1
ATOM 1015 N N . ASN A 1 134 ? 29.852 17.178 -5.555 1.00 33.72 134 ASN C N 1
ATOM 1016 C CA . ASN A 1 134 ? 28.532 16.625 -5.785 1.00 31.03 134 ASN C CA 1
ATOM 1017 C C . ASN A 1 134 ? 28.546 15.560 -6.876 1.00 37.57 134 ASN C C 1
ATOM 1018 O O . ASN A 1 134 ? 27.786 14.587 -6.806 1.00 36.78 134 ASN C O 1
ATOM 1023 N N . LYS A 1 135 ? 29.377 15.714 -7.905 1.00 30.39 135 LYS C N 1
ATOM 1024 C CA . LYS A 1 135 ? 29.383 14.666 -8.921 1.00 34.25 135 LYS C CA 1
ATOM 1025 C C . LYS A 1 135 ? 29.917 13.356 -8.342 1.00 40.55 135 LYS C C 1
ATOM 1026 O O . LYS A 1 135 ? 29.354 12.287 -8.589 1.00 35.39 135 LYS C O 1
ATOM 1032 N N . LEU A 1 136 ? 30.959 13.441 -7.508 1.00 36.06 136 LEU C N 1
ATOM 1033 C CA . LEU A 1 136 ? 31.484 12.275 -6.800 1.00 32.80 136 LEU C CA 1
ATOM 1034 C C . LEU A 1 136 ? 30.436 11.658 -5.874 1.00 35.54 136 LEU C C 1
ATOM 1035 O O . LEU A 1 136 ? 30.292 10.425 -5.817 1.00 28.93 136 LEU C O 1
ATOM 1040 N N . LYS A 1 137 ? 29.703 12.498 -5.130 1.00 34.33 137 LYS C N 1
ATOM 1041 C CA . LYS A 1 137 ? 28.699 11.968 -4.226 1.00 25.01 137 LYS C CA 1
ATOM 1042 C C . LYS A 1 137 ? 27.502 11.416 -4.981 1.00 29.54 137 LYS C C 1
ATOM 1043 O O . LYS A 1 137 ? 26.827 10.500 -4.494 1.00 25.04 137 LYS C O 1
ATOM 1049 N N . GLN A 1 138 ? 27.209 11.941 -6.166 1.00 25.31 138 GLN C N 1
ATOM 1050 C CA . GLN A 1 138 ? 26.096 11.363 -6.895 1.00 25.69 138 GLN C CA 1
ATOM 1051 C C . GLN A 1 138 ? 26.467 9.994 -7.454 1.00 43.13 138 GLN C C 1
ATOM 1052 O O . GLN A 1 138 ? 25.628 9.083 -7.466 1.00 37.70 138 GLN C O 1
ATOM 1058 N N . LEU A 1 139 ? 27.728 9.808 -7.871 1.00 26.15 139 LEU C N 1
ATOM 1059 C CA . LEU A 1 139 ? 28.133 8.487 -8.346 1.00 30.96 139 LEU C CA 1
ATOM 1060 C C . LEU A 1 139 ? 28.221 7.495 -7.189 1.00 30.70 139 LEU C C 1
ATOM 1061 O O . LEU A 1 139 ? 27.785 6.342 -7.322 1.00 25.65 139 LEU C O 1
ATOM 1066 N N . ALA A 1 140 ? 28.723 7.942 -6.032 1.00 26.16 140 ALA C N 1
ATOM 1067 C CA . ALA A 1 140 ? 28.718 7.082 -4.856 1.00 26.07 140 ALA C CA 1
ATOM 1068 C C . ALA A 1 140 ? 27.293 6.693 -4.467 1.00 26.22 140 ALA C C 1
ATOM 1069 O O . ALA A 1 140 ? 27.004 5.512 -4.254 1.00 29.89 140 ALA C O 1
ATOM 1071 N N . ARG A 1 141 ? 26.381 7.673 -4.407 1.00 27.97 141 ARG C N 1
ATOM 1072 C CA . ARG A 1 141 ? 24.982 7.384 -4.086 1.00 34.95 141 ARG C CA 1
ATOM 1073 C C . ARG A 1 141 ? 24.391 6.365 -5.046 1.00 42.21 141 ARG C C 1
ATOM 1074 O O . ARG A 1 141 ? 23.732 5.413 -4.621 1.00 39.64 141 ARG C O 1
ATOM 1082 N N . GLN A 1 142 ? 24.628 6.544 -6.349 1.00 35.77 142 GLN C N 1
ATOM 1083 C CA . GLN A 1 142 ? 24.064 5.635 -7.341 1.00 26.73 142 GLN C CA 1
ATOM 1084 C C . GLN A 1 142 ? 24.627 4.220 -7.198 1.00 34.61 142 GLN C C 1
ATOM 1085 O O . GLN A 1 142 ? 23.887 3.231 -7.293 1.00 33.85 142 GLN C O 1
ATOM 1091 N N . ALA A 1 143 ? 25.943 4.100 -6.996 1.00 29.41 143 ALA C N 1
ATOM 1092 C CA . ALA A 1 143 ? 26.566 2.781 -6.876 1.00 34.62 143 ALA C CA 1
ATOM 1093 C C . ALA A 1 143 ? 26.143 2.070 -5.584 1.00 33.77 143 ALA C C 1
ATOM 1094 O O . ALA A 1 143 ? 25.897 0.856 -5.589 1.00 33.02 143 ALA C O 1
ATOM 1096 N N . LEU A 1 144 ? 26.046 2.811 -4.472 1.00 25.72 144 LEU C N 1
ATOM 1097 C CA . LEU A 1 144 ? 25.537 2.233 -3.231 1.00 30.36 144 LEU C CA 1
ATOM 1098 C C . LEU A 1 144 ? 24.117 1.717 -3.419 1.00 38.27 144 LEU C C 1
ATOM 1099 O O . LEU A 1 144 ? 23.800 0.599 -2.999 1.00 35.05 144 LEU C O 1
ATOM 1104 N N . ASP A 1 145 ? 23.260 2.503 -4.079 1.00 30.95 145 ASP C N 1
ATOM 1105 C CA . ASP A 1 145 ? 21.886 2.084 -4.354 1.00 28.80 145 ASP C CA 1
ATOM 1106 C C . ASP A 1 145 ? 21.845 0.759 -5.117 1.00 34.81 145 ASP C C 1
ATOM 1107 O O . ASP A 1 145 ? 21.088 -0.157 -4.768 1.00 39.12 145 ASP C O 1
ATOM 1112 N N . ARG A 1 146 ? 22.669 0.633 -6.154 1.00 31.19 146 ARG C N 1
ATOM 1113 C CA . ARG A 1 146 ? 22.668 -0.596 -6.938 1.00 28.30 146 ARG C CA 1
ATOM 1114 C C . ARG A 1 146 ? 23.267 -1.764 -6.147 1.00 28.06 146 ARG C C 1
ATOM 1115 O O . ARG A 1 146 ? 22.742 -2.884 -6.190 1.00 24.26 146 ARG C O 1
ATOM 1123 N N . ALA A 1 147 ? 24.356 -1.521 -5.409 1.00 33.79 147 ALA C N 1
ATOM 1124 C CA . ALA A 1 147 ? 24.925 -2.583 -4.584 1.00 33.39 147 ALA C CA 1
ATOM 1125 C C . ALA A 1 147 ? 23.877 -3.108 -3.618 1.00 37.29 147 ALA C C 1
ATOM 1126 O O . ALA A 1 147 ? 23.716 -4.321 -3.447 1.00 26.41 147 ALA C O 1
ATOM 1128 N N . GLU A 1 148 ? 23.150 -2.205 -2.981 1.00 33.66 148 GLU C N 1
ATOM 1129 C CA . GLU A 1 148 ? 22.146 -2.657 -2.048 1.00 30.30 148 GLU C CA 1
ATOM 1130 C C . GLU A 1 148 ? 21.025 -3.389 -2.769 1.00 31.63 148 GLU C C 1
ATOM 1131 O O . GLU A 1 148 ? 20.422 -4.314 -2.204 1.00 34.08 148 GLU C O 1
ATOM 1137 N N . ALA A 1 149 ? 20.758 -3.017 -4.027 1.00 27.44 149 ALA C N 1
ATOM 1138 C CA . ALA A 1 149 ? 19.728 -3.713 -4.796 1.00 30.33 149 ALA C CA 1
ATOM 1139 C C . ALA A 1 149 ? 20.159 -5.139 -5.113 1.00 33.87 149 ALA C C 1
ATOM 1140 O O . ALA A 1 149 ? 19.355 -6.079 -5.027 1.00 34.29 149 ALA C O 1
ATOM 1142 N N . LEU A 1 150 ? 21.432 -5.322 -5.466 1.00 28.95 150 LEU C N 1
ATOM 1143 C CA . LEU A 1 150 ? 21.930 -6.670 -5.689 1.00 28.87 150 LEU C CA 1
ATOM 1144 C C . LEU A 1 150 ? 22.011 -7.443 -4.384 1.00 28.85 150 LEU C C 1
ATOM 1145 O O . LEU A 1 150 ? 21.783 -8.648 -4.376 1.00 29.56 150 LEU C O 1
ATOM 1150 N N . SER A 1 151 ? 22.264 -6.769 -3.266 1.00 37.69 151 SER C N 1
ATOM 1151 C CA . SER A 1 151 ? 22.502 -7.489 -2.025 1.00 29.04 151 SER C CA 1
ATOM 1152 C C . SER A 1 151 ? 21.206 -7.917 -1.336 1.00 30.89 151 SER C C 1
ATOM 1153 O O . SER A 1 151 ? 21.179 -8.952 -0.670 1.00 32.62 151 SER C O 1
ATOM 1156 N N . GLU A 1 152 ? 20.118 -7.166 -1.501 1.00 40.89 152 GLU C N 1
ATOM 1157 C CA . GLU A 1 152 ? 18.857 -7.444 -0.803 1.00 38.10 152 GLU C CA 1
ATOM 1158 C C . GLU A 1 152 ? 17.670 -7.201 -1.739 1.00 38.50 152 GLU C C 1
ATOM 1159 O O . GLU A 1 152 ? 16.966 -6.199 -1.634 1.00 40.57 152 GLU C O 1
ATOM 1165 N N . PRO A 1 153 ? 17.436 -8.128 -2.671 1.00 40.37 153 PRO C N 1
ATOM 1166 C CA . PRO A 1 153 ? 16.327 -7.933 -3.624 1.00 45.34 153 PRO C CA 1
ATOM 1167 C C . PRO A 1 153 ? 14.984 -7.949 -2.918 1.00 60.58 153 PRO C C 1
ATOM 1168 O O . PRO A 1 153 ? 14.677 -8.872 -2.163 1.00 61.78 153 PRO C O 1
ATOM 1172 N N . LEU A 1 154 ? 14.180 -6.920 -3.173 1.00 59.93 154 LEU C N 1
ATOM 1173 C CA . LEU A 1 154 ? 12.868 -6.777 -2.524 1.00 73.00 154 LEU C CA 1
ATOM 1174 C C . LEU A 1 154 ? 11.805 -7.561 -3.303 1.00 76.65 154 LEU C C 1
ATOM 1175 O O . LEU A 1 154 ? 11.750 -8.794 -3.238 1.00 74.34 154 LEU C O 1
ATOM 1180 N N . VAL B 2 3 ? 59.172 57.514 1.208 1.00 81.05 324 VAL G N 1
ATOM 1181 C CA . VAL B 2 3 ? 59.486 56.262 1.904 1.00 74.31 324 VAL G CA 1
ATOM 1182 C C . VAL B 2 3 ? 58.828 55.031 1.237 1.00 56.47 324 VAL G C 1
ATOM 1183 O O . VAL B 2 3 ? 57.659 55.051 0.842 1.00 47.84 324 VAL G O 1
ATOM 1187 N N . LEU B 2 4 ? 59.603 53.972 1.074 1.00 53.70 325 LEU G N 1
ATOM 1188 C CA . LEU B 2 4 ? 59.149 52.857 0.257 1.00 54.02 325 LEU G CA 1
ATOM 1189 C C . LEU B 2 4 ? 58.002 52.114 0.936 1.00 49.10 325 LEU G C 1
ATOM 1190 O O . LEU B 2 4 ? 58.185 51.587 2.044 1.00 41.43 325 LEU G O 1
ATOM 1195 N N . PRO B 2 5 ? 56.832 52.008 0.306 1.00 49.81 326 PRO G N 1
ATOM 1196 C CA . PRO B 2 5 ? 55.711 51.325 0.952 1.00 50.18 326 PRO G CA 1
ATOM 1197 C C . PRO B 2 5 ? 55.950 49.830 0.999 1.00 46.93 326 PRO G C 1
ATOM 1198 O O . PRO B 2 5 ? 56.818 49.285 0.317 1.00 40.94 326 PRO G O 1
ATOM 1202 N N . GLU B 2 6 ? 55.164 49.165 1.826 1.00 50.55 327 GLU G N 1
ATOM 1203 C CA . GLU B 2 6 ? 55.272 47.729 1.996 1.00 56.89 327 GLU G CA 1
ATOM 1204 C C . GLU B 2 6 ? 54.160 47.036 1.213 1.00 54.89 327 GLU G C 1
ATOM 1205 O O . GLU B 2 6 ? 53.198 47.658 0.756 1.00 50.36 327 GLU G O 1
ATOM 1211 N N . LEU B 2 7 ? 54.318 45.738 1.032 1.00 53.35 328 LEU G N 1
ATOM 1212 C CA . LEU B 2 7 ? 53.309 44.971 0.337 1.00 61.37 328 LEU G CA 1
ATOM 1213 C C . LEU B 2 7 ? 52.097 44.756 1.235 1.00 64.05 328 LEU G C 1
ATOM 1214 O O . LEU B 2 7 ? 52.184 44.832 2.465 1.00 70.44 328 LEU G O 1
ATOM 1219 N N . PRO B 2 8 ? 50.947 44.493 0.635 1.00 72.65 329 PRO G N 1
ATOM 1220 C CA . PRO B 2 8 ? 49.754 44.188 1.426 1.00 71.33 329 PRO G CA 1
ATOM 1221 C C . PRO B 2 8 ? 49.872 42.835 2.102 1.00 80.76 329 PRO G C 1
ATOM 1222 O O . PRO B 2 8 ? 50.549 41.939 1.603 1.00 75.56 329 PRO G O 1
ATOM 1226 N N . SER B 2 9 ? 49.267 42.715 3.287 1.00 92.60 330 SER G N 1
ATOM 1227 C CA . SER B 2 9 ? 49.038 41.400 3.891 1.00 90.74 330 SER G CA 1
ATOM 1228 C C . SER B 2 9 ? 48.239 40.492 2.963 1.00 89.42 330 SER G C 1
ATOM 1229 O O . SER B 2 9 ? 48.563 39.312 2.773 1.00 84.41 330 SER G O 1
ATOM 1232 N N . VAL B 2 10 ? 47.175 41.047 2.385 1.00 92.52 331 VAL G N 1
ATOM 1233 C CA . VAL B 2 10 ? 46.288 40.477 1.370 1.00 96.85 331 VAL G CA 1
ATOM 1234 C C . VAL B 2 10 ? 46.990 39.637 0.303 1.00 93.91 331 VAL G C 1
ATOM 1235 O O . VAL B 2 10 ? 47.941 40.128 -0.322 1.00 101.02 331 VAL G O 1
ATOM 1239 N N . PRO B 2 11 ? 46.568 38.383 0.040 1.00 102.82 332 PRO G N 1
ATOM 1240 C CA . PRO B 2 11 ? 46.885 37.720 -1.237 1.00 94.93 332 PRO G CA 1
ATOM 1241 C C . PRO B 2 11 ? 45.662 37.736 -2.179 1.00 87.35 332 PRO G C 1
ATOM 1242 O O . PRO B 2 11 ? 45.759 37.668 -3.408 1.00 78.24 332 PRO G O 1
ATOM 1246 N N . ASP B 2 28 ? 38.832 15.390 -16.182 1.00 79.97 349 ASP G N 1
ATOM 1247 C CA . ASP B 2 28 ? 37.596 14.774 -15.694 1.00 81.81 349 ASP G CA 1
ATOM 1248 C C . ASP B 2 28 ? 37.120 13.601 -16.559 1.00 86.94 349 ASP G C 1
ATOM 1249 O O . ASP B 2 28 ? 37.625 13.368 -17.655 1.00 96.09 349 ASP G O 1
ATOM 1254 N N . ILE B 2 29 ? 36.126 12.880 -16.043 1.00 61.95 350 ILE G N 1
ATOM 1255 C CA . ILE B 2 29 ? 35.456 11.800 -16.764 1.00 61.50 350 ILE G CA 1
ATOM 1256 C C . ILE B 2 29 ? 34.023 12.220 -17.035 1.00 53.91 350 ILE G C 1
ATOM 1257 O O . ILE B 2 29 ? 33.582 13.301 -16.629 1.00 47.53 350 ILE G O 1
ATOM 1262 N N . ASP B 2 30 ? 33.281 11.351 -17.692 1.00 57.18 351 ASP G N 1
ATOM 1263 C CA . ASP B 2 30 ? 31.886 11.593 -17.995 1.00 52.59 351 ASP G CA 1
ATOM 1264 C C . ASP B 2 30 ? 31.073 10.765 -17.011 1.00 45.68 351 ASP G C 1
ATOM 1265 O O . ASP B 2 30 ? 31.033 9.539 -17.107 1.00 49.09 351 ASP G O 1
ATOM 1270 N N . PHE B 2 31 ? 30.490 11.429 -16.022 1.00 49.62 352 PHE G N 1
ATOM 1271 C CA . PHE B 2 31 ? 29.594 10.745 -15.098 1.00 56.96 352 PHE G CA 1
ATOM 1272 C C . PHE B 2 31 ? 28.300 10.318 -15.786 1.00 45.86 352 PHE G C 1
ATOM 1273 O O . PHE B 2 31 ? 27.631 9.383 -15.326 1.00 36.03 352 PHE G O 1
ATOM 1281 N N . ASP B 2 32 ? 27.923 11.019 -16.865 1.00 46.55 353 ASP G N 1
ATOM 1282 C CA . ASP B 2 32 ? 26.588 10.898 -17.439 1.00 42.24 353 ASP G CA 1
ATOM 1283 C C . ASP B 2 32 ? 26.347 9.514 -18.025 1.00 47.92 353 ASP G C 1
ATOM 1284 O O . ASP B 2 32 ? 25.268 8.938 -17.829 1.00 44.10 353 ASP G O 1
ATOM 1289 N N . ASP B 2 33 ? 27.338 8.944 -18.724 1.00 41.86 354 ASP G N 1
ATOM 1290 C CA . ASP B 2 33 ? 27.100 7.612 -19.277 1.00 46.68 354 ASP G CA 1
ATOM 1291 C C . ASP B 2 33 ? 26.971 6.588 -18.158 1.00 53.26 354 ASP G C 1
ATOM 1292 O O . ASP B 2 33 ? 26.178 5.643 -18.261 1.00 51.37 354 ASP G O 1
ATOM 1297 N N . LEU B 2 34 ? 27.722 6.772 -17.072 1.00 53.25 355 LEU G N 1
ATOM 1298 C CA . LEU B 2 34 ? 27.491 5.977 -15.876 1.00 47.30 355 LEU G CA 1
ATOM 1299 C C . LEU B 2 34 ? 26.066 6.171 -15.365 1.00 43.38 355 LEU G C 1
ATOM 1300 O O . LEU B 2 34 ? 25.346 5.195 -15.123 1.00 44.12 355 LEU G O 1
ATOM 1305 N N . SER B 2 35 ? 25.625 7.431 -15.240 1.00 39.89 356 SER G N 1
ATOM 1306 C CA . SER B 2 35 ? 24.283 7.703 -14.725 1.00 36.39 356 SER G CA 1
ATOM 1307 C C . SER B 2 35 ? 23.223 7.119 -15.640 1.00 38.13 356 SER G C 1
ATOM 1308 O O . SER B 2 35 ? 22.231 6.545 -15.173 1.00 34.26 356 SER G O 1
ATOM 1311 N N . ARG B 2 36 ? 23.434 7.229 -16.950 1.00 44.87 357 ARG G N 1
ATOM 1312 C CA . ARG B 2 36 ? 22.523 6.611 -17.898 1.00 45.73 357 ARG G CA 1
ATOM 1313 C C . ARG B 2 36 ? 22.448 5.109 -17.664 1.00 44.98 357 ARG G C 1
ATOM 1314 O O . ARG B 2 36 ? 21.354 4.541 -17.602 1.00 49.30 357 ARG G O 1
ATOM 1322 N N . ARG B 2 37 ? 23.606 4.446 -17.509 1.00 44.76 358 ARG G N 1
ATOM 1323 C CA . ARG B 2 37 ? 23.585 3.000 -17.295 1.00 44.38 358 ARG G CA 1
ATOM 1324 C C . ARG B 2 37 ? 22.970 2.650 -15.946 1.00 45.95 358 ARG G C 1
ATOM 1325 O O . ARG B 2 37 ? 22.273 1.637 -15.819 1.00 52.15 358 ARG G O 1
ATOM 1333 N N . PHE B 2 38 ? 23.215 3.468 -14.926 1.00 41.46 359 PHE G N 1
ATOM 1334 C CA . PHE B 2 38 ? 22.510 3.264 -13.669 1.00 42.27 359 PHE G CA 1
ATOM 1335 C C . PHE B 2 38 ? 21.009 3.380 -13.870 1.00 43.88 359 PHE G C 1
ATOM 1336 O O . PHE B 2 38 ? 20.233 2.576 -13.332 1.00 44.11 359 PHE G O 1
ATOM 1344 N N . GLU B 2 39 ? 20.592 4.357 -14.683 1.00 49.53 360 GLU G N 1
ATOM 1345 C CA . GLU B 2 39 ? 19.178 4.581 -14.954 1.00 54.43 360 GLU G CA 1
ATOM 1346 C C . GLU B 2 39 ? 18.521 3.352 -15.566 1.00 49.88 360 GLU G C 1
ATOM 1347 O O . GLU B 2 39 ? 17.446 2.934 -15.126 1.00 41.32 360 GLU G O 1
ATOM 1353 N N . GLU B 2 40 ? 19.157 2.747 -16.573 1.00 51.29 361 GLU G N 1
ATOM 1354 C CA . GLU B 2 40 ? 18.582 1.543 -17.167 1.00 50.92 361 GLU G CA 1
ATOM 1355 C C . GLU B 2 40 ? 18.579 0.369 -16.192 1.00 46.33 361 GLU G C 1
ATOM 1356 O O . GLU B 2 40 ? 17.703 -0.500 -16.277 1.00 49.29 361 GLU G O 1
ATOM 1362 N N . LEU B 2 41 ? 19.493 0.361 -15.213 1.00 54.50 362 LEU G N 1
ATOM 1363 C CA . LEU B 2 41 ? 19.591 -0.800 -14.338 1.00 44.82 362 LEU G CA 1
ATOM 1364 C C . LEU B 2 41 ? 18.449 -0.852 -13.345 1.00 50.35 362 LEU G C 1
ATOM 1365 O O . LEU B 2 41 ? 18.041 -1.948 -12.943 1.00 53.67 362 LEU G O 1
ATOM 1370 N N . LYS B 2 42 ? 17.899 0.304 -12.961 1.00 46.16 363 LYS G N 1
ATOM 1371 C CA . LYS B 2 42 ? 16.743 0.333 -12.066 1.00 54.18 363 LYS G CA 1
ATOM 1372 C C . LYS B 2 42 ? 15.493 -0.193 -12.778 1.00 68.08 363 LYS G C 1
ATOM 1373 O O . LYS B 2 42 ? 14.371 0.061 -12.335 1.00 70.91 363 LYS G O 1
ATOM 1379 N N . LYS B 2 43 ? 15.664 -0.921 -13.878 1.00 66.57 364 LYS G N 1
ATOM 1380 C CA . LYS B 2 43 ? 14.533 -1.486 -14.604 1.00 67.41 364 LYS G CA 1
ATOM 1381 C C . LYS B 2 43 ? 14.800 -2.925 -15.052 1.00 66.73 364 LYS G C 1
ATOM 1382 O O . LYS B 2 43 ? 15.621 -3.183 -15.937 1.00 64.88 364 LYS G O 1
ATOM 1388 N N . MET C 1 1 ? -1.685 -37.013 -18.650 1.00 55.49 1 MET B N 1
ATOM 1389 C CA . MET C 1 1 ? -0.824 -36.319 -19.592 1.00 51.94 1 MET B CA 1
ATOM 1390 C C . MET C 1 1 ? -0.741 -37.140 -20.874 1.00 44.95 1 MET B C 1
ATOM 1391 O O . MET C 1 1 ? -0.242 -38.257 -20.846 1.00 34.30 1 MET B O 1
ATOM 1396 N N . ASP C 1 2 ? -1.200 -36.609 -22.002 1.00 43.75 2 ASP B N 1
ATOM 1397 C CA . ASP C 1 2 ? -1.169 -37.375 -23.241 1.00 42.42 2 ASP B CA 1
ATOM 1398 C C . ASP C 1 2 ? -0.055 -36.858 -24.150 1.00 42.94 2 ASP B C 1
ATOM 1399 O O . ASP C 1 2 ? 0.680 -35.934 -23.794 1.00 40.83 2 ASP B O 1
ATOM 1404 N N . ALA C 1 3 ? 0.108 -37.515 -25.307 1.00 40.26 3 ALA B N 1
ATOM 1405 C CA . ALA C 1 3 ? 1.155 -37.133 -26.257 1.00 41.09 3 ALA B CA 1
ATOM 1406 C C . ALA C 1 3 ? 1.030 -35.671 -26.683 1.00 42.95 3 ALA B C 1
ATOM 1407 O O . ALA C 1 3 ? 2.039 -34.990 -26.876 1.00 42.94 3 ALA B O 1
ATOM 1409 N N . THR C 1 4 ? -0.195 -35.170 -26.867 1.00 35.10 4 THR B N 1
ATOM 1410 C CA . THR C 1 4 ? -0.335 -33.769 -27.246 1.00 35.17 4 THR B CA 1
ATOM 1411 C C . THR C 1 4 ? 0.261 -32.858 -26.180 1.00 42.96 4 THR B C 1
ATOM 1412 O O . THR C 1 4 ? 0.935 -31.872 -26.499 1.00 47.47 4 THR B O 1
ATOM 1416 N N . ALA C 1 5 ? 0.011 -33.163 -24.906 1.00 46.57 5 ALA B N 1
ATOM 1417 C CA . ALA C 1 5 ? 0.543 -32.318 -23.848 1.00 39.85 5 ALA B CA 1
ATOM 1418 C C . ALA C 1 5 ? 2.051 -32.482 -23.723 1.00 42.46 5 ALA B C 1
ATOM 1419 O O . ALA C 1 5 ? 2.777 -31.499 -23.512 1.00 44.25 5 ALA B O 1
ATOM 1421 N N . LEU C 1 6 ? 2.550 -33.704 -23.902 1.00 38.77 6 LEU B N 1
ATOM 1422 C CA . LEU C 1 6 ? 3.992 -33.908 -23.815 1.00 40.38 6 LEU B CA 1
ATOM 1423 C C . LEU C 1 6 ? 4.709 -33.291 -25.009 1.00 38.88 6 LEU B C 1
ATOM 1424 O O . LEU C 1 6 ? 5.764 -32.669 -24.831 1.00 37.33 6 LEU B O 1
ATOM 1429 N N . GLU C 1 7 ? 4.153 -33.424 -26.227 1.00 42.57 7 GLU B N 1
ATOM 1430 C CA . GLU C 1 7 ? 4.795 -32.783 -27.379 1.00 42.34 7 GLU B CA 1
ATOM 1431 C C . GLU C 1 7 ? 4.849 -31.267 -27.208 1.00 51.68 7 GLU B C 1
ATOM 1432 O O . GLU C 1 7 ? 5.849 -30.629 -27.566 1.00 43.35 7 GLU B O 1
ATOM 1438 N N . ARG C 1 8 ? 3.813 -30.681 -26.611 1.00 50.24 8 ARG B N 1
ATOM 1439 C CA . ARG C 1 8 ? 3.804 -29.238 -26.408 1.00 39.60 8 ARG B CA 1
ATOM 1440 C C . ARG C 1 8 ? 4.829 -28.816 -25.366 1.00 36.37 8 ARG B C 1
ATOM 1441 O O . ARG C 1 8 ? 5.421 -27.734 -25.468 1.00 35.57 8 ARG B O 1
ATOM 1449 N N . ASP C 1 9 ? 4.989 -29.623 -24.315 1.00 36.81 9 ASP B N 1
ATOM 1450 C CA . ASP C 1 9 ? 6.086 -29.413 -23.375 1.00 38.74 9 ASP B CA 1
ATOM 1451 C C . ASP C 1 9 ? 7.422 -29.493 -24.093 1.00 40.64 9 ASP B C 1
ATOM 1452 O O . ASP C 1 9 ? 8.321 -28.674 -23.858 1.00 42.94 9 ASP B O 1
ATOM 1457 N N . ALA C 1 10 ? 7.559 -30.464 -24.997 1.00 36.43 10 ALA B N 1
ATOM 1458 C CA . ALA C 1 10 ? 8.807 -30.615 -25.727 1.00 36.72 10 ALA B CA 1
ATOM 1459 C C . ALA C 1 10 ? 9.086 -29.405 -26.606 1.00 39.17 10 ALA B C 1
ATOM 1460 O O . ALA C 1 10 ? 10.243 -29.028 -26.788 1.00 36.84 10 ALA B O 1
ATOM 1462 N N . VAL C 1 11 ? 8.049 -28.747 -27.118 1.00 33.29 11 VAL B N 1
ATOM 1463 C CA . VAL C 1 11 ? 8.312 -27.630 -28.023 1.00 33.43 11 VAL B CA 1
ATOM 1464 C C . VAL C 1 11 ? 8.829 -26.438 -27.251 1.00 36.19 11 VAL B C 1
ATOM 1465 O O . VAL C 1 11 ? 9.820 -25.822 -27.652 1.00 39.36 11 VAL B O 1
ATOM 1469 N N . GLN C 1 12 ? 8.296 -26.205 -26.052 1.00 40.38 12 GLN B N 1
ATOM 1470 C CA . GLN C 1 12 ? 8.826 -25.113 -25.241 1.00 40.80 12 GLN B CA 1
ATOM 1471 C C . GLN C 1 12 ? 10.250 -25.411 -24.762 1.00 44.87 12 GLN B C 1
ATOM 1472 O O . GLN C 1 12 ? 11.134 -24.548 -24.851 1.00 42.61 12 GLN B O 1
ATOM 1478 N N . PHE C 1 13 ? 10.519 -26.660 -24.369 1.00 48.63 13 PHE B N 1
ATOM 1479 C CA . PHE C 1 13 ? 11.855 -27.036 -23.911 1.00 46.39 13 PHE B CA 1
ATOM 1480 C C . PHE C 1 13 ? 12.887 -26.921 -25.027 1.00 41.86 13 PHE B C 1
ATOM 1481 O O . PHE C 1 13 ? 13.995 -26.412 -24.814 1.00 35.36 13 PHE B O 1
ATOM 1489 N N . ALA C 1 14 ? 12.558 -27.421 -26.217 1.00 41.45 14 ALA B N 1
ATOM 1490 C CA . ALA C 1 14 ? 13.516 -27.374 -27.319 1.00 43.31 14 ALA B CA 1
ATOM 1491 C C . ALA C 1 14 ? 13.749 -25.946 -27.795 1.00 41.66 14 ALA B C 1
ATOM 1492 O O . ALA C 1 14 ? 14.876 -25.597 -28.148 1.00 43.81 14 ALA B O 1
ATOM 1494 N N . ARG C 1 15 ? 12.700 -25.102 -27.815 1.00 37.48 15 ARG B N 1
ATOM 1495 C CA . ARG C 1 15 ? 12.870 -23.688 -28.187 1.00 42.33 15 ARG B CA 1
ATOM 1496 C C . ARG C 1 15 ? 13.794 -22.964 -27.213 1.00 49.70 15 ARG B C 1
ATOM 1497 O O . ARG C 1 15 ? 14.652 -22.172 -27.621 1.00 56.22 15 ARG B O 1
ATOM 1505 N N . LEU C 1 16 ? 13.634 -23.227 -25.915 1.00 48.16 16 LEU B N 1
ATOM 1506 C CA . LEU C 1 16 ? 14.521 -22.599 -24.948 1.00 54.08 16 LEU B CA 1
ATOM 1507 C C . LEU C 1 16 ? 15.902 -23.249 -24.982 1.00 49.81 16 LEU B C 1
ATOM 1508 O O . LEU C 1 16 ? 16.907 -22.589 -24.705 1.00 49.76 16 LEU B O 1
ATOM 1513 N N . ALA C 1 17 ? 15.976 -24.534 -25.321 1.00 50.81 17 ALA B N 1
ATOM 1514 C CA . ALA C 1 17 ? 17.281 -25.156 -25.482 1.00 47.83 17 ALA B CA 1
ATOM 1515 C C . ALA C 1 17 ? 18.023 -24.543 -26.659 1.00 47.84 17 ALA B C 1
ATOM 1516 O O . ALA C 1 17 ? 19.221 -24.259 -26.566 1.00 45.90 17 ALA B O 1
ATOM 1518 N N . VAL C 1 18 ? 17.313 -24.269 -27.755 1.00 43.11 18 VAL B N 1
ATOM 1519 C CA . VAL C 1 18 ? 18.003 -23.817 -28.957 1.00 45.66 18 VAL B CA 1
ATOM 1520 C C . VAL C 1 18 ? 18.473 -22.377 -28.794 1.00 52.88 18 VAL B C 1
ATOM 1521 O O . VAL C 1 18 ? 19.512 -21.994 -29.341 1.00 55.05 18 VAL B O 1
ATOM 1525 N N . GLN C 1 19 ? 17.761 -21.569 -28.008 1.00 47.14 19 GLN B N 1
ATOM 1526 C CA . GLN C 1 19 ? 18.224 -20.204 -27.812 1.00 52.87 19 GLN B CA 1
ATOM 1527 C C . GLN C 1 19 ? 19.371 -20.124 -26.803 1.00 51.03 19 GLN B C 1
ATOM 1528 O O . GLN C 1 19 ? 20.246 -19.264 -26.942 1.00 57.41 19 GLN B O 1
ATOM 1534 N N . ARG C 1 20 ? 19.423 -21.023 -25.819 1.00 54.42 20 ARG B N 1
ATOM 1535 C CA . ARG C 1 20 ? 20.604 -21.088 -24.967 1.00 46.65 20 ARG B CA 1
ATOM 1536 C C . ARG C 1 20 ? 21.795 -21.617 -25.751 1.00 50.38 20 ARG B C 1
ATOM 1537 O O . ARG C 1 20 ? 22.929 -21.162 -25.556 1.00 59.11 20 ARG B O 1
ATOM 1545 N N . ASP C 1 21 ? 21.546 -22.576 -26.651 1.00 48.70 21 ASP B N 1
ATOM 1546 C CA . ASP C 1 21 ? 22.573 -23.038 -27.574 1.00 40.31 21 ASP B CA 1
ATOM 1547 C C . ASP C 1 21 ? 23.134 -21.878 -28.394 1.00 67.29 21 ASP B C 1
ATOM 1548 O O . ASP C 1 21 ? 24.353 -21.755 -28.558 1.00 66.44 21 ASP B O 1
ATOM 1553 N N . HIS C 1 22 ? 22.255 -21.006 -28.902 1.00 54.95 22 HIS B N 1
ATOM 1554 C CA . HIS C 1 22 ? 22.680 -19.845 -29.689 1.00 53.27 22 HIS B CA 1
ATOM 1555 C C . HIS C 1 22 ? 23.444 -18.840 -28.843 1.00 52.90 22 HIS B C 1
ATOM 1556 O O . HIS C 1 22 ? 24.385 -18.207 -29.326 1.00 53.66 22 HIS B O 1
ATOM 1563 N N . GLU C 1 23 ? 23.029 -18.646 -27.596 1.00 60.46 23 GLU B N 1
ATOM 1564 C CA . GLU C 1 23 ? 23.676 -17.711 -26.687 1.00 57.17 23 GLU B CA 1
ATOM 1565 C C . GLU C 1 23 ? 24.973 -18.256 -26.095 1.00 56.73 23 GLU B C 1
ATOM 1566 O O . GLU C 1 23 ? 25.480 -17.670 -25.134 1.00 57.04 23 GLU B O 1
ATOM 1572 N N . GLY C 1 24 ? 25.502 -19.369 -26.610 1.00 54.03 24 GLY B N 1
ATOM 1573 C CA . GLY C 1 24 ? 26.679 -19.995 -26.036 1.00 55.86 24 GLY B CA 1
ATOM 1574 C C . GLY C 1 24 ? 26.508 -20.550 -24.637 1.00 58.58 24 GLY B C 1
ATOM 1575 O O . GLY C 1 24 ? 27.497 -20.995 -24.041 1.00 63.02 24 GLY B O 1
ATOM 1576 N N . ARG C 1 25 ? 25.294 -20.520 -24.081 1.00 58.90 25 ARG B N 1
ATOM 1577 C CA . ARG C 1 25 ? 25.014 -21.015 -22.732 1.00 65.06 25 ARG B CA 1
ATOM 1578 C C . ARG C 1 25 ? 24.759 -22.526 -22.765 1.00 65.86 25 ARG B C 1
ATOM 1579 O O . ARG C 1 25 ? 23.642 -23.022 -22.594 1.00 66.32 25 ARG B O 1
ATOM 1587 N N . TYR C 1 26 ? 25.849 -23.265 -22.978 1.00 60.39 26 TYR B N 1
ATOM 1588 C CA . TYR C 1 26 ? 25.746 -24.662 -23.382 1.00 57.46 26 TYR B CA 1
ATOM 1589 C C . TYR C 1 26 ? 25.284 -25.574 -22.254 1.00 59.64 26 TYR B C 1
ATOM 1590 O O . TYR C 1 26 ? 24.624 -26.584 -22.518 1.00 44.62 26 TYR B O 1
ATOM 1599 N N . SER C 1 27 ? 25.636 -25.277 -21.004 1.00 55.77 27 SER B N 1
ATOM 1600 C CA . SER C 1 27 ? 25.239 -26.206 -19.952 1.00 60.48 27 SER B CA 1
ATOM 1601 C C . SER C 1 27 ? 23.750 -26.108 -19.645 1.00 52.82 27 SER B C 1
ATOM 1602 O O . SER C 1 27 ? 23.133 -27.107 -19.244 1.00 56.50 27 SER B O 1
ATOM 1605 N N . GLU C 1 28 ? 23.133 -24.966 -19.925 1.00 47.41 28 GLU B N 1
ATOM 1606 C CA . GLU C 1 28 ? 21.704 -24.893 -19.722 1.00 54.24 28 GLU B CA 1
ATOM 1607 C C . GLU C 1 28 ? 20.947 -25.379 -20.938 1.00 60.07 28 GLU B C 1
ATOM 1608 O O . GLU C 1 28 ? 19.809 -25.837 -20.802 1.00 55.97 28 GLU B O 1
ATOM 1614 N N . ALA C 1 29 ? 21.596 -25.430 -22.095 1.00 66.08 29 ALA B N 1
ATOM 1615 C CA . ALA C 1 29 ? 20.915 -26.000 -23.242 1.00 53.91 29 ALA B CA 1
ATOM 1616 C C . ALA C 1 29 ? 20.895 -27.513 -23.159 1.00 42.07 29 ALA B C 1
ATOM 1617 O O . ALA C 1 29 ? 19.910 -28.134 -23.577 1.00 42.84 29 ALA B O 1
ATOM 1619 N N . VAL C 1 30 ? 21.942 -28.112 -22.577 1.00 39.86 30 VAL B N 1
ATOM 1620 C CA . VAL C 1 30 ? 21.930 -29.545 -22.319 1.00 44.07 30 VAL B CA 1
ATOM 1621 C C . VAL C 1 30 ? 20.779 -29.887 -21.392 1.00 47.50 30 VAL B C 1
ATOM 1622 O O . VAL C 1 30 ? 20.090 -30.902 -21.573 1.00 42.70 30 VAL B O 1
ATOM 1626 N N . PHE C 1 31 ? 20.557 -29.049 -20.374 1.00 44.80 31 PHE B N 1
ATOM 1627 C CA . PHE C 1 31 ? 19.455 -29.295 -19.455 1.00 39.41 31 PHE B CA 1
ATOM 1628 C C . PHE C 1 31 ? 18.128 -29.342 -20.198 1.00 46.54 31 PHE B C 1
ATOM 1629 O O . PHE C 1 31 ? 17.298 -30.218 -19.940 1.00 52.82 31 PHE B O 1
ATOM 1637 N N . TYR C 1 32 ? 17.908 -28.398 -21.112 1.00 41.11 32 TYR B N 1
ATOM 1638 C CA . TYR C 1 32 ? 16.632 -28.297 -21.814 1.00 46.32 32 TYR B CA 1
ATOM 1639 C C . TYR C 1 32 ? 16.522 -29.235 -23.014 1.00 46.44 32 TYR B C 1
ATOM 1640 O O . TYR C 1 32 ? 15.406 -29.614 -23.388 1.00 32.55 32 TYR B O 1
ATOM 1649 N N . TYR C 1 33 ? 17.640 -29.588 -23.658 1.00 37.08 33 TYR B N 1
ATOM 1650 C CA . TYR C 1 33 ? 17.584 -30.634 -24.669 1.00 34.81 33 TYR B CA 1
ATOM 1651 C C . TYR C 1 33 ? 17.200 -31.960 -24.035 1.00 39.79 33 TYR B C 1
ATOM 1652 O O . TYR C 1 33 ? 16.421 -32.734 -24.606 1.00 40.52 33 TYR B O 1
ATOM 1661 N N . LYS C 1 34 ? 17.751 -32.249 -22.853 1.00 39.28 34 LYS B N 1
ATOM 1662 C CA . LYS C 1 34 ? 17.377 -33.480 -22.164 1.00 41.70 34 LYS B CA 1
ATOM 1663 C C . LYS C 1 34 ? 15.921 -33.457 -21.721 1.00 38.05 34 LYS B C 1
ATOM 1664 O O . LYS C 1 34 ? 15.255 -34.497 -21.756 1.00 35.34 34 LYS B O 1
ATOM 1670 N N . GLU C 1 35 ? 15.395 -32.290 -21.332 1.00 33.41 35 GLU B N 1
ATOM 1671 C CA . GLU C 1 35 ? 13.980 -32.236 -20.989 1.00 36.15 35 GLU B CA 1
ATOM 1672 C C . GLU C 1 35 ? 13.116 -32.443 -22.231 1.00 42.09 35 GLU B C 1
ATOM 1673 O O . GLU C 1 35 ? 12.088 -33.134 -22.164 1.00 33.97 35 GLU B O 1
ATOM 1679 N N . ALA C 1 36 ? 13.521 -31.864 -23.375 1.00 38.76 36 ALA B N 1
ATOM 1680 C CA . ALA C 1 36 ? 12.789 -32.087 -24.625 1.00 36.34 36 ALA B CA 1
ATOM 1681 C C . ALA C 1 36 ? 12.749 -33.575 -24.996 1.00 37.41 36 ALA B C 1
ATOM 1682 O O . ALA C 1 36 ? 11.668 -34.147 -25.198 1.00 36.08 36 ALA B O 1
ATOM 1684 N N . ALA C 1 37 ? 13.917 -34.229 -25.062 1.00 33.61 37 ALA B N 1
ATOM 1685 C CA . ALA C 1 37 ? 13.936 -35.649 -25.410 1.00 34.18 37 ALA B CA 1
ATOM 1686 C C . ALA C 1 37 ? 13.072 -36.478 -24.456 1.00 40.44 37 ALA B C 1
ATOM 1687 O O . ALA C 1 37 ? 12.328 -37.373 -24.892 1.00 34.39 37 ALA B O 1
ATOM 1689 N N . GLN C 1 38 ? 13.181 -36.216 -23.148 1.00 32.91 38 GLN B N 1
ATOM 1690 C CA . GLN C 1 38 ? 12.442 -37.008 -22.172 1.00 45.49 38 GLN B CA 1
ATOM 1691 C C . GLN C 1 38 ? 10.941 -36.857 -22.372 1.00 44.97 38 GLN B C 1
ATOM 1692 O O . GLN C 1 38 ? 10.187 -37.832 -22.257 1.00 33.06 38 GLN B O 1
ATOM 1698 N N . ALA C 1 39 ? 10.487 -35.641 -22.670 1.00 29.24 39 ALA B N 1
ATOM 1699 C CA . ALA C 1 39 ? 9.072 -35.443 -22.972 1.00 29.37 39 ALA B CA 1
ATOM 1700 C C . ALA C 1 39 ? 8.669 -36.222 -24.213 1.00 43.52 39 ALA B C 1
ATOM 1701 O O . ALA C 1 39 ? 7.627 -36.887 -24.221 1.00 30.35 39 ALA B O 1
ATOM 1703 N N . LEU C 1 40 ? 9.513 -36.186 -25.254 1.00 37.52 40 LEU B N 1
ATOM 1704 C CA . LEU C 1 40 ? 9.216 -36.893 -26.497 1.00 36.16 40 LEU B CA 1
ATOM 1705 C C . LEU C 1 40 ? 9.193 -38.415 -26.291 1.00 35.64 40 LEU B C 1
ATOM 1706 O O . LEU C 1 40 ? 8.301 -39.106 -26.806 1.00 36.70 40 LEU B O 1
ATOM 1711 N N . ILE C 1 41 ? 10.143 -38.959 -25.528 1.00 35.20 41 ILE B N 1
ATOM 1712 C CA . ILE C 1 41 ? 10.110 -40.387 -25.242 1.00 36.22 41 ILE B CA 1
ATOM 1713 C C . ILE C 1 41 ? 8.803 -40.743 -24.544 1.00 44.86 41 ILE B C 1
ATOM 1714 O O . ILE C 1 41 ?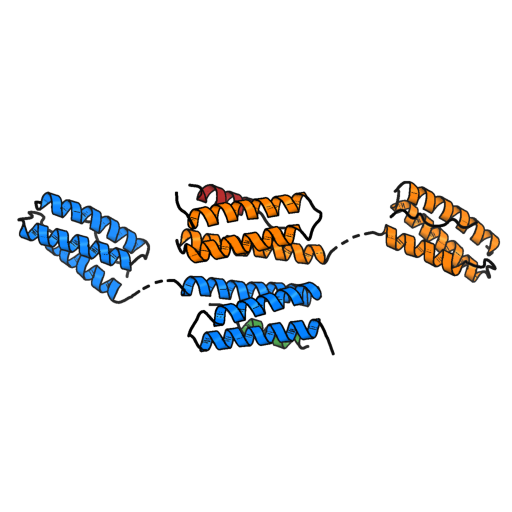 8.127 -41.712 -24.905 1.00 46.29 41 ILE B O 1
ATOM 1719 N N . TYR C 1 42 ? 8.409 -39.946 -23.554 1.00 39.49 42 TYR B N 1
ATOM 1720 C CA . TYR C 1 42 ? 7.110 -40.169 -22.924 1.00 41.06 42 TYR B CA 1
ATOM 1721 C C . TYR C 1 42 ? 5.987 -40.081 -23.948 1.00 44.78 42 TYR B C 1
ATOM 1722 O O . TYR C 1 42 ? 5.035 -40.873 -23.909 1.00 49.20 42 TYR B O 1
ATOM 1731 N N . ALA C 1 43 ? 6.101 -39.136 -24.889 1.00 41.00 43 ALA B N 1
ATOM 1732 C CA . ALA C 1 43 ? 5.081 -38.968 -25.916 1.00 30.14 43 ALA B CA 1
ATOM 1733 C C . ALA C 1 43 ? 4.966 -40.201 -26.795 1.00 38.50 43 ALA B C 1
ATOM 1734 O O . ALA C 1 43 ? 3.851 -40.632 -27.112 1.00 38.84 43 ALA B O 1
ATOM 1736 N N . GLU C 1 44 ? 6.108 -40.811 -27.164 1.00 38.32 44 GLU B N 1
ATOM 1737 C CA . GLU C 1 44 ? 6.066 -42.018 -27.990 1.00 40.63 44 GLU B CA 1
ATOM 1738 C C . GLU C 1 44 ? 5.392 -43.151 -27.251 1.00 43.64 44 GLU B C 1
ATOM 1739 O O . GLU C 1 44 ? 4.589 -43.896 -27.827 1.00 39.66 44 GLU B O 1
ATOM 1745 N N . MET C 1 45 ? 5.701 -43.278 -25.969 1.00 50.87 45 MET B N 1
ATOM 1746 C CA . MET C 1 45 ? 5.130 -44.327 -25.143 1.00 59.93 45 MET B CA 1
ATOM 1747 C C . MET C 1 45 ? 3.633 -44.134 -24.979 1.00 47.17 45 MET B C 1
ATOM 1748 O O . MET C 1 45 ? 2.893 -45.117 -24.812 1.00 43.23 45 MET B O 1
ATOM 1753 N N . ALA C 1 46 ? 3.164 -42.890 -25.083 1.00 47.73 46 ALA B N 1
ATOM 1754 C CA . ALA C 1 46 ? 1.750 -42.564 -24.949 1.00 47.54 46 ALA B CA 1
ATOM 1755 C C . ALA C 1 46 ? 0.996 -42.557 -26.278 1.00 48.08 46 ALA B C 1
ATOM 1756 O O . ALA C 1 46 ? -0.161 -42.121 -26.311 1.00 48.53 46 ALA B O 1
ATOM 1758 N N . GLY C 1 47 ? 1.618 -43.013 -27.368 1.00 37.29 47 GLY B N 1
ATOM 1759 C CA . GLY C 1 47 ? 0.924 -43.114 -28.640 1.00 44.72 47 GLY B CA 1
ATOM 1760 C C . GLY C 1 47 ? 0.975 -41.896 -29.533 1.00 54.20 47 GLY B C 1
ATOM 1761 O O . GLY C 1 47 ? 0.007 -41.629 -30.253 1.00 71.51 47 GLY B O 1
ATOM 1762 N N . SER C 1 48 ? 2.063 -41.138 -29.491 1.00 49.29 48 SER B N 1
ATOM 1763 C CA . SER C 1 48 ? 2.248 -39.997 -30.376 1.00 45.63 48 SER B CA 1
ATOM 1764 C C . SER C 1 48 ? 2.053 -40.383 -31.843 1.00 50.74 48 SER B C 1
ATOM 1765 O O . SER C 1 48 ? 2.625 -41.362 -32.331 1.00 56.10 48 SER B O 1
ATOM 1768 N N . SER C 1 49 ? 1.263 -39.594 -32.562 1.00 46.77 49 SER B N 1
ATOM 1769 C CA . SER C 1 49 ? 1.171 -39.760 -34.003 1.00 48.83 49 SER B CA 1
ATOM 1770 C C . SER C 1 49 ? 2.171 -38.888 -34.734 1.00 42.98 49 SER B C 1
ATOM 1771 O O . SER C 1 49 ? 2.149 -38.837 -35.968 1.00 42.36 49 SER B O 1
ATOM 1774 N N . LEU C 1 50 ? 3.045 -38.203 -34.001 1.00 40.97 50 LEU B N 1
ATOM 1775 C CA . LEU C 1 50 ? 3.976 -37.262 -34.610 1.00 48.77 50 LEU B CA 1
ATOM 1776 C C . LEU C 1 50 ? 5.066 -38.030 -35.357 1.00 52.04 50 LEU B C 1
ATOM 1777 O O . LEU C 1 50 ? 5.681 -38.952 -34.810 1.00 54.30 50 LEU B O 1
ATOM 1782 N N . GLU C 1 51 ? 5.294 -37.668 -36.617 1.00 53.71 51 GLU B N 1
ATOM 1783 C CA . GLU C 1 51 ? 5.972 -38.599 -37.509 1.00 53.17 51 GLU B CA 1
ATOM 1784 C C . GLU C 1 51 ? 7.493 -38.474 -37.465 1.00 52.05 51 GLU B C 1
ATOM 1785 O O . GLU C 1 51 ? 8.185 -39.474 -37.677 1.00 54.03 51 GLU B O 1
ATOM 1791 N N . ASN C 1 52 ? 8.036 -37.326 -37.068 1.00 45.24 52 ASN B N 1
ATOM 1792 C CA . ASN C 1 52 ? 9.479 -37.188 -36.910 1.00 53.77 52 ASN B CA 1
ATOM 1793 C C . ASN C 1 52 ? 9.933 -37.311 -35.449 1.00 53.65 52 ASN B C 1
ATOM 1794 O O . ASN C 1 52 ? 10.995 -36.791 -35.081 1.00 51.68 52 ASN B O 1
ATOM 1799 N N . ILE C 1 53 ? 9.182 -38.032 -34.614 1.00 52.78 53 ILE B N 1
ATOM 1800 C CA . ILE C 1 53 ? 9.445 -37.965 -33.181 1.00 52.07 53 ILE B CA 1
ATOM 1801 C C . ILE C 1 53 ? 10.779 -38.629 -32.846 1.00 52.46 53 ILE B C 1
ATOM 1802 O O . ILE C 1 53 ? 11.529 -38.137 -32.002 1.00 41.32 53 ILE B O 1
ATOM 1807 N N . GLN C 1 54 ? 11.094 -39.762 -33.476 1.00 45.76 54 GLN B N 1
ATOM 1808 C CA . GLN C 1 54 ? 12.381 -40.403 -33.219 1.00 44.04 54 GLN B CA 1
ATOM 1809 C C . GLN C 1 54 ? 13.533 -39.557 -33.751 1.00 51.25 54 GLN B C 1
ATOM 1810 O O . GLN C 1 54 ? 14.559 -39.404 -33.088 1.00 49.15 54 GLN B O 1
ATOM 1816 N N . GLU C 1 55 ? 13.377 -38.996 -34.945 1.00 44.93 55 GLU B N 1
ATOM 1817 C CA . GLU C 1 55 ? 14.359 -38.064 -35.468 1.00 45.05 55 GLU B CA 1
ATOM 1818 C C . GLU C 1 55 ? 14.689 -36.989 -34.437 1.00 46.14 55 GLU B C 1
ATOM 1819 O O . GLU C 1 55 ? 15.864 -36.722 -34.143 1.00 43.75 55 GLU B O 1
ATOM 1825 N N . LYS C 1 56 ? 13.651 -36.350 -33.881 1.00 50.85 56 LYS B N 1
ATOM 1826 C CA . LYS C 1 56 ? 13.864 -35.205 -33.001 1.00 52.78 56 LYS B CA 1
ATOM 1827 C C . LYS C 1 56 ? 14.433 -35.646 -31.663 1.00 49.59 56 LYS B C 1
ATOM 1828 O O . LYS C 1 56 ? 15.273 -34.949 -31.080 1.00 44.89 56 LYS B O 1
ATOM 1834 N N . ILE C 1 57 ? 13.989 -36.803 -31.169 1.00 42.32 57 ILE B N 1
ATOM 1835 C CA . ILE C 1 57 ? 14.633 -37.412 -30.018 1.00 38.73 57 ILE B CA 1
ATOM 1836 C C . ILE C 1 57 ? 16.115 -37.587 -30.284 1.00 50.28 57 ILE B C 1
ATOM 1837 O O . ILE C 1 57 ? 16.962 -37.134 -29.503 1.00 38.45 57 ILE B O 1
ATOM 1842 N N . THR C 1 58 ? 16.452 -38.248 -31.398 1.00 42.02 58 THR B N 1
ATOM 1843 C CA . THR C 1 58 ? 17.853 -38.529 -31.692 1.00 42.39 58 THR B CA 1
ATOM 1844 C C . THR C 1 58 ? 18.631 -37.242 -31.935 1.00 60.25 58 THR B C 1
ATOM 1845 O O . THR C 1 58 ? 19.783 -37.118 -31.508 1.00 51.82 58 THR B O 1
ATOM 1849 N N . GLU C 1 59 ? 18.012 -36.270 -32.608 1.00 53.49 59 GLU B N 1
ATOM 1850 C CA . GLU C 1 59 ? 18.654 -34.977 -32.828 1.00 50.90 59 GLU B CA 1
ATOM 1851 C C . GLU C 1 59 ? 19.102 -34.348 -31.512 1.00 46.07 59 GLU B C 1
ATOM 1852 O O . GLU C 1 59 ? 20.258 -33.927 -31.369 1.00 45.93 59 GLU B O 1
ATOM 1858 N N . TYR C 1 60 ? 18.182 -34.255 -30.542 1.00 43.26 60 TYR B N 1
ATOM 1859 C CA . TYR C 1 60 ? 18.472 -33.518 -29.314 1.00 55.26 60 TYR B CA 1
ATOM 1860 C C . TYR C 1 60 ? 19.515 -34.233 -28.471 1.00 54.97 60 TYR B C 1
ATOM 1861 O O . TYR C 1 60 ? 20.401 -33.593 -27.893 1.00 54.37 60 TYR B O 1
ATOM 1870 N N . LEU C 1 61 ? 19.420 -35.555 -28.373 1.00 43.71 61 LEU B N 1
ATOM 1871 C CA . LEU C 1 61 ? 20.392 -36.278 -27.572 1.00 43.80 61 LEU B CA 1
ATOM 1872 C C . LEU C 1 61 ? 21.764 -36.235 -28.221 1.00 47.61 61 LEU B C 1
ATOM 1873 O O . LEU C 1 61 ? 22.783 -36.142 -27.524 1.00 52.91 61 LEU B O 1
ATOM 1878 N N . GLU C 1 62 ? 21.820 -36.293 -29.553 1.00 45.55 62 GLU B N 1
ATOM 1879 C CA . GLU C 1 62 ? 23.104 -36.100 -30.214 1.00 48.52 62 GLU B CA 1
ATOM 1880 C C . GLU C 1 62 ? 23.648 -34.706 -29.931 1.00 50.37 62 GLU B C 1
ATOM 1881 O O . GLU C 1 62 ? 24.857 -34.523 -29.748 1.00 45.47 62 GLU B O 1
ATOM 1887 N N . ARG C 1 63 ? 22.769 -33.709 -29.890 1.00 55.24 63 ARG B N 1
ATOM 1888 C CA . ARG C 1 63 ? 23.221 -32.361 -29.577 1.00 52.64 63 ARG B CA 1
ATOM 1889 C C . ARG C 1 63 ? 23.769 -32.252 -28.161 1.00 57.78 63 ARG B C 1
ATOM 1890 O O . ARG C 1 63 ? 24.700 -31.473 -27.933 1.00 56.70 63 ARG B O 1
ATOM 1898 N N . VAL C 1 64 ? 23.248 -33.021 -27.198 1.00 54.49 64 VAL B N 1
ATOM 1899 C CA . VAL C 1 64 ? 23.862 -32.911 -25.875 1.00 57.01 64 VAL B CA 1
ATOM 1900 C C . VAL C 1 64 ? 25.206 -33.625 -25.851 1.00 52.49 64 VAL B C 1
ATOM 1901 O O . VAL C 1 64 ? 26.110 -33.223 -25.105 1.00 63.87 64 VAL B O 1
ATOM 1905 N N . GLN C 1 65 ? 25.376 -34.682 -26.653 1.00 44.14 65 GLN B N 1
ATOM 1906 C CA . GLN C 1 65 ? 26.685 -35.329 -26.679 1.00 50.54 65 GLN B CA 1
ATOM 1907 C C . GLN C 1 65 ? 27.737 -34.414 -27.290 1.00 54.96 65 GLN B C 1
ATOM 1908 O O . GLN C 1 65 ? 28.904 -34.469 -26.892 1.00 49.32 65 GLN B O 1
ATOM 1914 N N . ALA C 1 66 ? 27.351 -33.584 -28.261 1.00 60.66 66 ALA B N 1
ATOM 1915 C CA . ALA C 1 66 ? 28.296 -32.644 -28.851 1.00 55.14 66 ALA B CA 1
ATOM 1916 C C . ALA C 1 66 ? 28.724 -31.562 -27.867 1.00 50.86 66 ALA B C 1
ATOM 1917 O O . ALA C 1 66 ? 29.903 -31.196 -27.819 1.00 66.94 66 ALA B O 1
ATOM 1919 N N . LEU C 1 67 ? 27.791 -31.013 -27.087 1.00 53.06 67 LEU B N 1
ATOM 1920 C CA . LEU C 1 67 ? 28.184 -29.921 -26.199 1.00 62.99 67 LEU B CA 1
ATOM 1921 C C . LEU C 1 67 ? 28.803 -30.431 -24.903 1.00 69.94 67 LEU B C 1
ATOM 1922 O O . LEU C 1 67 ? 29.603 -29.722 -24.288 1.00 66.64 67 LEU B O 1
ATOM 1927 N N . HIS C 1 68 ? 28.432 -31.639 -24.465 1.00 56.20 68 HIS B N 1
ATOM 1928 C CA . HIS C 1 68 ? 29.048 -32.219 -23.278 1.00 73.98 68 HIS B CA 1
ATOM 1929 C C . HIS C 1 68 ? 30.526 -32.463 -23.525 1.00 86.87 68 HIS B C 1
ATOM 1930 O O . HIS C 1 68 ? 31.368 -32.169 -22.670 1.00 94.08 68 HIS B O 1
ATOM 1937 N N . SER C 1 69 ? 30.861 -32.929 -24.729 1.00 89.78 69 SER B N 1
ATOM 1938 C CA . SER C 1 69 ? 32.231 -33.112 -25.193 1.00 79.89 69 SER B CA 1
ATOM 1939 C C . SER C 1 69 ? 32.992 -31.787 -25.281 1.00 74.34 69 SER B C 1
ATOM 1940 O O . SER C 1 69 ? 33.944 -31.675 -26.060 1.00 93.65 69 SER B O 1
ATOM 1943 N N . ALA C 1 70 ? 32.591 -30.782 -24.497 1.00 75.04 70 ALA B N 1
ATOM 1944 C CA . ALA C 1 70 ? 33.218 -29.466 -24.558 1.00 66.80 70 ALA B CA 1
ATOM 1945 C C . ALA C 1 70 ? 32.703 -28.533 -23.468 1.00 75.13 70 ALA B C 1
ATOM 1946 O O . ALA C 1 70 ? 32.024 -27.544 -23.765 1.00 69.23 70 ALA B O 1
ATOM 1948 N N . VAL C 1 71 ? 33.015 -28.830 -22.208 1.00 88.13 71 VAL B N 1
ATOM 1949 C CA . VAL C 1 71 ? 32.642 -27.937 -21.114 1.00 91.98 71 VAL B CA 1
ATOM 1950 C C . VAL C 1 71 ? 33.861 -27.569 -20.265 1.00 96.29 71 VAL B C 1
ATOM 1951 O O . VAL C 1 71 ? 34.808 -28.347 -20.141 1.00 101.80 71 VAL B O 1
ATOM 1955 N N . PRO C 1 78 ? 31.820 -17.429 -10.867 1.00 67.81 78 PRO B N 1
ATOM 1956 C CA . PRO C 1 78 ? 33.173 -17.837 -11.269 1.00 70.72 78 PRO B CA 1
ATOM 1957 C C . PRO C 1 78 ? 34.294 -16.994 -10.650 1.00 63.04 78 PRO B C 1
ATOM 1958 O O . PRO C 1 78 ? 34.308 -15.741 -10.740 1.00 61.36 78 PRO B O 1
ATOM 1962 N N . LEU C 1 79 ? 35.266 -17.703 -10.064 1.00 75.44 79 LEU B N 1
ATOM 1963 C CA . LEU C 1 79 ? 36.460 -17.026 -9.583 1.00 59.08 79 LEU B CA 1
ATOM 1964 C C . LEU C 1 79 ? 37.330 -16.537 -10.738 1.00 49.80 79 LEU B C 1
ATOM 1965 O O . LEU C 1 79 ? 38.046 -15.544 -10.578 1.00 38.77 79 LEU B O 1
ATOM 1970 N N . LYS C 1 80 ? 37.267 -17.181 -11.911 1.00 48.55 80 LYS B N 1
ATOM 1971 C CA . LYS C 1 80 ? 38.065 -16.705 -13.044 1.00 47.01 80 LYS B CA 1
ATOM 1972 C C . LYS C 1 80 ? 37.653 -15.298 -13.473 1.00 45.44 80 LYS B C 1
ATOM 1973 O O . LYS C 1 80 ? 38.502 -14.424 -13.681 1.00 51.22 80 LYS B O 1
ATOM 1979 N N . SER C 1 81 ? 36.353 -15.048 -13.588 1.00 46.07 81 SER B N 1
ATOM 1980 C CA . SER C 1 81 ? 35.895 -13.703 -13.921 1.00 45.54 81 SER B CA 1
ATOM 1981 C C . SER C 1 81 ? 36.451 -12.668 -12.932 1.00 47.22 81 SER B C 1
ATOM 1982 O O . SER C 1 81 ? 36.988 -11.623 -13.333 1.00 43.92 81 SER B O 1
ATOM 1985 N N . LYS C 1 82 ? 36.333 -12.952 -11.632 1.00 40.48 82 LYS B N 1
ATOM 1986 C CA . LYS C 1 82 ? 36.804 -12.021 -10.616 1.00 36.45 82 LYS B CA 1
ATOM 1987 C C . LYS C 1 82 ? 38.295 -11.773 -10.747 1.00 34.03 82 LYS B C 1
ATOM 1988 O O . LYS C 1 82 ? 38.769 -10.638 -10.590 1.00 37.02 82 LYS B O 1
ATOM 1994 N N . HIS C 1 83 ? 39.049 -12.822 -11.029 1.00 29.04 83 HIS B N 1
ATOM 1995 C CA . HIS C 1 83 ? 40.487 -12.686 -11.075 1.00 29.23 83 HIS B CA 1
ATOM 1996 C C . HIS C 1 83 ? 40.943 -12.048 -12.382 1.00 34.82 83 HIS B C 1
ATOM 1997 O O . HIS C 1 83 ? 41.999 -11.407 -12.420 1.00 34.89 83 HIS B O 1
ATOM 2004 N N . GLN C 1 84 ? 40.176 -12.215 -13.463 1.00 30.96 84 GLN B N 1
ATOM 2005 C CA . GLN C 1 84 ? 40.474 -11.479 -14.688 1.00 40.31 84 GLN B CA 1
ATOM 2006 C C . GLN C 1 84 ? 40.340 -9.976 -14.454 1.00 39.28 84 GLN B C 1
ATOM 2007 O O . GLN C 1 84 ? 41.173 -9.191 -14.920 1.00 41.80 84 GLN B O 1
ATOM 2013 N N . LEU C 1 85 ? 39.296 -9.560 -13.715 1.00 35.86 85 LEU B N 1
ATOM 2014 C CA . LEU C 1 85 ? 39.097 -8.148 -13.409 1.00 34.29 85 LEU B CA 1
ATOM 2015 C C . LEU C 1 85 ? 40.110 -7.670 -12.380 1.00 36.52 85 LEU B C 1
ATOM 2016 O O . LEU C 1 85 ? 40.578 -6.527 -12.448 1.00 33.82 85 LEU B O 1
ATOM 2021 N N . ASP C 1 86 ? 40.468 -8.532 -11.419 1.00 31.02 86 ASP B N 1
ATOM 2022 C CA . ASP C 1 86 ? 41.470 -8.153 -10.422 1.00 31.30 86 ASP B CA 1
ATOM 2023 C C . ASP C 1 86 ? 42.821 -7.885 -11.069 1.00 43.03 86 ASP B C 1
ATOM 2024 O O . ASP C 1 86 ? 43.485 -6.893 -10.744 1.00 25.49 86 ASP B O 1
ATOM 2029 N N . LEU C 1 87 ? 43.246 -8.766 -11.986 1.00 29.85 87 LEU B N 1
ATOM 2030 C CA . LEU C 1 87 ? 44.525 -8.593 -12.668 1.00 30.10 8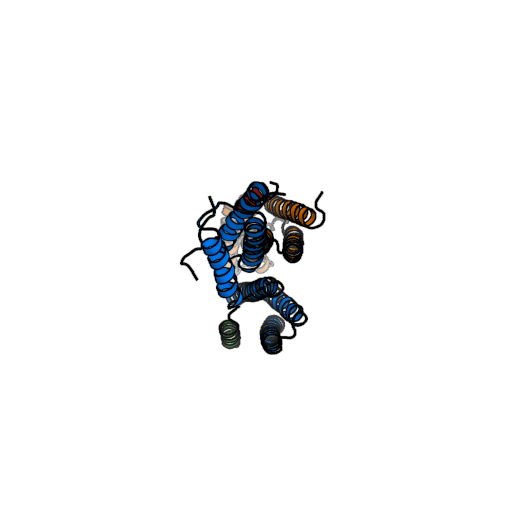7 LEU B CA 1
ATOM 2031 C C . LEU C 1 87 ? 44.465 -7.406 -13.622 1.00 30.01 87 LEU B C 1
ATOM 2032 O O . LEU C 1 87 ? 45.448 -6.664 -13.771 1.00 36.29 87 LEU B O 1
ATOM 2037 N N . GLU C 1 88 ? 43.311 -7.205 -14.271 1.00 33.81 88 GLU B N 1
ATOM 2038 C CA . GLU C 1 88 ? 43.137 -6.007 -15.081 1.00 32.75 88 GLU B CA 1
ATOM 2039 C C . GLU C 1 88 ? 43.248 -4.754 -14.218 1.00 33.30 88 GLU B C 1
ATOM 2040 O O . GLU C 1 88 ? 43.859 -3.758 -14.625 1.00 33.43 88 GLU B O 1
ATOM 2046 N N . ARG C 1 89 ? 42.729 -4.813 -12.991 1.00 33.01 89 ARG B N 1
ATOM 2047 C CA . ARG C 1 89 ? 42.816 -3.654 -12.112 1.00 34.30 89 ARG B CA 1
ATOM 2048 C C . ARG C 1 89 ? 44.249 -3.417 -11.655 1.00 34.92 89 ARG B C 1
ATOM 2049 O O . ARG C 1 89 ? 44.736 -2.279 -11.689 1.00 35.78 89 ARG B O 1
ATOM 2057 N N . ALA C 1 90 ? 44.938 -4.484 -11.220 1.00 32.85 90 ALA B N 1
ATOM 2058 C CA . ALA C 1 90 ? 46.338 -4.356 -10.819 1.00 29.40 90 ALA B CA 1
ATOM 2059 C C . ALA C 1 90 ? 47.182 -3.735 -11.926 1.00 30.86 90 ALA B C 1
ATOM 2060 O O . ALA C 1 90 ? 47.935 -2.786 -11.683 1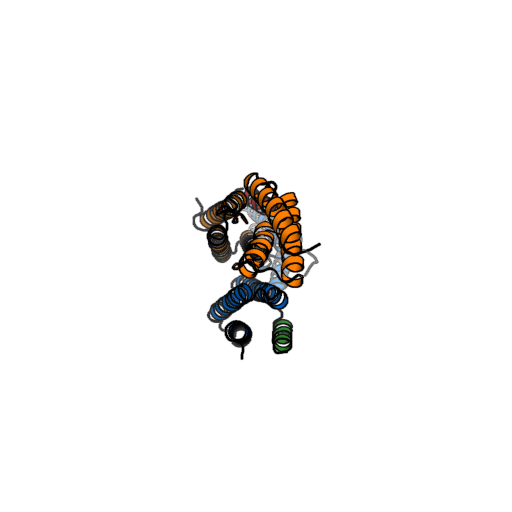.00 36.09 90 ALA B O 1
ATOM 2062 N N . HIS C 1 91 ? 47.056 -4.251 -13.158 1.00 25.54 91 HIS B N 1
ATOM 2063 C CA . HIS C 1 91 ? 47.796 -3.672 -14.277 1.00 29.79 91 HIS B CA 1
ATOM 2064 C C . HIS C 1 91 ? 47.432 -2.205 -14.488 1.00 37.30 91 HIS B C 1
ATOM 2065 O O . HIS C 1 91 ? 48.288 -1.386 -14.851 1.00 25.55 91 HIS B O 1
ATOM 2072 N N . PHE C 1 92 ? 46.161 -1.868 -14.282 1.00 39.01 92 PHE B N 1
ATOM 2073 C CA . PHE C 1 92 ? 45.691 -0.496 -14.426 1.00 28.54 92 PHE B CA 1
ATOM 2074 C C . PHE C 1 92 ? 46.313 0.422 -13.373 1.00 32.17 92 PHE B C 1
ATOM 2075 O O . PHE C 1 92 ? 46.809 1.511 -13.694 1.00 38.44 92 PHE B O 1
ATOM 2083 N N . LEU C 1 93 ? 46.291 0.003 -12.109 1.00 28.05 93 LEU B N 1
ATOM 2084 C CA . LEU C 1 93 ? 46.895 0.804 -11.045 1.00 34.36 93 LEU B CA 1
ATOM 2085 C C . LEU C 1 93 ? 48.377 1.053 -11.315 1.00 39.00 93 LEU B C 1
ATOM 2086 O O . LEU C 1 93 ? 48.874 2.166 -11.127 1.00 32.63 93 LEU B O 1
ATOM 2091 N N . VAL C 1 94 ? 49.115 0.004 -11.697 1.00 33.10 94 VAL B N 1
ATOM 2092 C CA . VAL C 1 94 ? 50.532 0.163 -12.007 1.00 35.30 94 VAL B CA 1
ATOM 2093 C C . VAL C 1 94 ? 50.723 1.133 -13.169 1.00 37.53 94 VAL B C 1
ATOM 2094 O O . VAL C 1 94 ? 51.662 1.944 -13.182 1.00 33.51 94 VAL B O 1
ATOM 2098 N N . THR C 1 95 ? 49.862 1.036 -14.179 1.00 30.22 95 THR B N 1
ATOM 2099 C CA . THR C 1 95 ? 49.935 1.956 -15.308 1.00 36.93 95 THR B CA 1
ATOM 2100 C C . THR C 1 95 ? 49.725 3.401 -14.853 1.00 33.35 95 THR B C 1
ATOM 2101 O O . THR C 1 95 ? 50.470 4.299 -15.251 1.00 34.69 95 THR B O 1
ATOM 2105 N N . GLN C 1 96 ? 48.715 3.653 -14.021 1.00 35.36 96 GLN B N 1
ATOM 2106 C CA . GLN C 1 96 ? 48.574 4.994 -13.457 1.00 31.85 96 GLN B CA 1
ATOM 2107 C C . GLN C 1 96 ? 49.820 5.423 -12.682 1.00 33.66 96 GLN B C 1
ATOM 2108 O O . GLN C 1 96 ? 50.245 6.580 -12.776 1.00 43.44 96 GLN B O 1
ATOM 2114 N N . ALA C 1 97 ? 50.391 4.524 -11.872 1.00 38.80 97 ALA B N 1
ATOM 2115 C CA . ALA C 1 97 ? 51.606 4.862 -11.130 1.00 28.01 97 ALA B CA 1
ATOM 2116 C C . ALA C 1 97 ? 52.767 5.183 -12.064 1.00 34.93 97 ALA B C 1
ATOM 2117 O O . ALA C 1 97 ? 53.520 6.129 -11.809 1.00 42.98 97 ALA B O 1
ATOM 2119 N N . PHE C 1 98 ? 52.938 4.402 -13.145 1.00 38.00 98 PHE B N 1
ATOM 2120 C CA . PHE C 1 98 ? 53.957 4.735 -14.138 1.00 34.57 98 PHE B CA 1
ATOM 2121 C C . PHE C 1 98 ? 53.769 6.162 -14.626 1.00 41.10 98 PHE B C 1
ATOM 2122 O O . PHE C 1 98 ? 54.724 6.947 -14.689 1.00 33.29 98 PHE B O 1
ATOM 2130 N N . ASP C 1 99 ? 52.518 6.533 -14.899 1.00 38.73 99 ASP B N 1
ATOM 2131 C CA . ASP C 1 99 ? 52.211 7.866 -15.388 1.00 40.56 99 ASP B CA 1
ATOM 2132 C C . ASP C 1 99 ? 52.666 8.938 -14.401 1.00 40.76 99 ASP B C 1
ATOM 2133 O O . ASP C 1 99 ? 53.317 9.910 -14.793 1.00 32.10 99 ASP B O 1
ATOM 2138 N N . GLU C 1 100 ? 52.326 8.793 -13.114 1.00 25.96 100 GLU B N 1
ATOM 2139 C CA . GLU C 1 100 ? 52.804 9.771 -12.145 1.00 36.63 100 GLU B CA 1
ATOM 2140 C C . GLU C 1 100 ? 54.326 9.735 -12.012 1.00 43.78 100 GLU B C 1
ATOM 2141 O O . GLU C 1 100 ? 54.961 10.782 -11.804 1.00 41.29 100 GLU B O 1
ATOM 2147 N N . ASP C 1 101 ? 54.923 8.549 -12.144 1.00 36.56 101 ASP B N 1
ATOM 2148 C CA . ASP C 1 101 ? 56.373 8.421 -12.072 1.00 34.72 101 ASP B CA 1
ATOM 2149 C C . ASP C 1 101 ? 57.061 9.240 -13.158 1.00 40.85 101 ASP B C 1
ATOM 2150 O O . ASP C 1 101 ? 57.892 10.107 -12.868 1.00 35.74 101 ASP B O 1
ATOM 2155 N N . GLU C 1 102 ? 56.739 8.972 -14.424 1.00 36.68 102 GLU B N 1
ATOM 2156 C CA . GLU C 1 102 ? 57.384 9.729 -15.491 1.00 36.78 102 GLU B CA 1
ATOM 2157 C C . GLU C 1 102 ? 56.990 11.211 -15.449 1.00 44.37 102 GLU B C 1
ATOM 2158 O O . GLU C 1 102 ? 57.745 12.060 -15.929 1.00 50.97 102 GLU B O 1
ATOM 2164 N N . LYS C 1 103 ? 55.821 11.553 -14.911 1.00 42.67 103 LYS B N 1
ATOM 2165 C CA . LYS C 1 103 ? 55.521 12.965 -14.691 1.00 37.52 103 LYS B CA 1
ATOM 2166 C C . LYS C 1 103 ? 56.150 13.491 -13.408 1.00 44.46 103 LYS B C 1
ATOM 2167 O O . LYS C 1 103 ? 55.986 14.675 -13.090 1.00 44.24 103 LYS B O 1
ATOM 2173 N N . GLU C 1 104 ? 56.839 12.635 -12.658 1.00 43.41 104 GLU B N 1
ATOM 2174 C CA . GLU C 1 104 ? 57.490 13.012 -11.409 1.00 40.10 104 GLU B CA 1
ATOM 2175 C C . GLU C 1 104 ? 56.499 13.561 -10.398 1.00 40.72 104 GLU B C 1
ATOM 2176 O O . GLU C 1 104 ? 56.849 14.397 -9.567 1.00 35.75 104 GLU B O 1
ATOM 2182 N N . ASN C 1 105 ? 55.260 13.079 -10.446 1.00 36.86 105 ASN B N 1
ATOM 2183 C CA . ASN C 1 105 ? 54.321 13.287 -9.343 1.00 39.49 105 ASN B CA 1
ATOM 2184 C C . ASN C 1 105 ? 54.632 12.211 -8.309 1.00 38.85 105 ASN B C 1
ATOM 2185 O O . ASN C 1 105 ? 53.979 11.170 -8.216 1.00 44.45 105 ASN B O 1
ATOM 2190 N N . VAL C 1 106 ? 55.671 12.486 -7.524 1.00 31.13 106 VAL B N 1
ATOM 2191 C CA . VAL C 1 106 ? 56.341 11.452 -6.739 1.00 31.51 106 VAL B CA 1
ATOM 2192 C C . VAL C 1 106 ? 55.413 10.889 -5.676 1.00 37.91 106 VAL B C 1
ATOM 2193 O O . VAL C 1 106 ? 55.357 9.676 -5.460 1.00 46.18 106 VAL B O 1
ATOM 2197 N N . GLU C 1 107 ? 54.678 11.761 -4.992 1.00 36.11 107 GLU B N 1
ATOM 2198 C CA . GLU C 1 107 ? 53.872 11.317 -3.868 1.00 39.81 107 GLU B CA 1
ATOM 2199 C C . GLU C 1 107 ? 52.738 10.434 -4.347 1.00 34.73 107 GLU B C 1
ATOM 2200 O O . GLU C 1 107 ? 52.443 9.403 -3.730 1.00 31.96 107 GLU B O 1
ATOM 2206 N N . ASP C 1 108 ? 52.102 10.820 -5.459 1.00 30.38 108 ASP B N 1
ATOM 2207 C CA . ASP C 1 108 ? 50.992 10.041 -5.982 1.00 35.28 108 ASP B CA 1
ATOM 2208 C C . ASP C 1 108 ? 51.466 8.702 -6.514 1.00 27.22 108 ASP B C 1
ATOM 2209 O O . ASP C 1 108 ? 50.815 7.678 -6.281 1.00 39.17 108 ASP B O 1
ATOM 2214 N N . ALA C 1 109 ? 52.609 8.686 -7.207 1.00 29.22 109 ALA B N 1
ATOM 2215 C CA . ALA C 1 109 ? 53.165 7.426 -7.684 1.00 29.37 109 ALA B CA 1
ATOM 2216 C C . ALA C 1 109 ? 53.410 6.469 -6.524 1.00 29.49 109 ALA B C 1
ATOM 2217 O O . ALA C 1 109 ? 53.114 5.278 -6.621 1.00 29.55 109 ALA B O 1
ATOM 2219 N N . ILE C 1 110 ? 53.899 6.985 -5.397 1.00 26.28 110 ILE B N 1
ATOM 2220 C CA . ILE C 1 110 ? 54.109 6.142 -4.235 1.00 32.20 110 ILE B CA 1
ATOM 2221 C C . ILE C 1 110 ? 52.783 5.558 -3.783 1.00 30.42 110 ILE B C 1
ATOM 2222 O O . ILE C 1 110 ? 52.674 4.352 -3.531 1.00 35.01 110 ILE B O 1
ATOM 2227 N N . GLU C 1 111 ? 51.741 6.394 -3.708 1.00 33.34 111 GLU B N 1
ATOM 2228 C CA . GLU C 1 111 ? 50.425 5.883 -3.318 1.00 40.03 111 GLU B CA 1
ATOM 2229 C C . GLU C 1 111 ? 49.914 4.850 -4.313 1.00 37.55 111 GLU B C 1
ATOM 2230 O O . GLU C 1 111 ? 49.410 3.793 -3.917 1.00 35.24 111 GLU B O 1
ATOM 2236 N N . LEU C 1 112 ? 50.053 5.124 -5.610 1.00 34.78 112 LEU B N 1
ATOM 2237 C CA . LEU C 1 112 ? 49.508 4.194 -6.590 1.00 40.68 112 LEU B CA 1
ATOM 2238 C C . LEU C 1 112 ? 50.269 2.881 -6.573 1.00 43.48 112 LEU B C 1
ATOM 2239 O O . LEU C 1 112 ? 49.659 1.810 -6.695 1.00 35.63 112 LEU B O 1
ATOM 2244 N N . TYR C 1 113 ? 51.588 2.938 -6.347 1.00 41.38 113 TYR B N 1
ATOM 2245 C CA . TYR C 1 113 ? 52.383 1.713 -6.335 1.00 43.00 113 TYR B CA 1
ATOM 2246 C C . TYR C 1 113 ? 52.027 0.853 -5.138 1.00 40.41 113 TYR B C 1
ATOM 2247 O O . TYR C 1 113 ? 51.938 -0.375 -5.253 1.00 28.80 113 TYR B O 1
ATOM 2256 N N . THR C 1 114 ? 51.739 1.470 -4.000 1.00 33.14 114 THR B N 1
ATOM 2257 C CA . THR C 1 114 ? 51.459 0.631 -2.858 1.00 33.25 114 THR B CA 1
ATOM 2258 C C . THR C 1 114 ? 50.035 0.104 -2.883 1.00 33.11 114 THR B C 1
ATOM 2259 O O . THR C 1 114 ? 49.784 -0.981 -2.344 1.00 33.28 114 THR B O 1
ATOM 2263 N N . GLU C 1 115 ? 49.123 0.756 -3.603 1.00 31.86 115 GLU B N 1
ATOM 2264 C CA . GLU C 1 115 ? 47.819 0.129 -3.761 1.00 31.75 115 GLU B CA 1
ATOM 2265 C C . GLU C 1 115 ? 47.918 -1.075 -4.682 1.00 40.04 115 GLU B C 1
ATOM 2266 O O . GLU C 1 115 ? 47.301 -2.115 -4.422 1.00 45.31 115 GLU B O 1
ATOM 2272 N N . ALA C 1 116 ? 48.754 -0.978 -5.719 1.00 33.02 116 ALA B N 1
ATOM 2273 C CA . ALA C 1 116 ? 49.030 -2.155 -6.529 1.00 35.38 116 ALA B CA 1
ATOM 2274 C C . ALA C 1 116 ? 49.642 -3.259 -5.675 1.00 32.93 116 ALA B C 1
ATOM 2275 O O . ALA C 1 116 ? 49.315 -4.433 -5.854 1.00 30.12 116 ALA B O 1
ATOM 2277 N N . VAL C 1 117 ? 50.523 -2.901 -4.733 1.00 29.21 117 VAL B N 1
ATOM 2278 C CA . VAL C 1 117 ? 51.088 -3.910 -3.842 1.00 36.94 117 VAL B CA 1
ATOM 2279 C C . VAL C 1 117 ? 49.979 -4.590 -3.061 1.00 44.41 117 VAL B C 1
ATOM 2280 O O . VAL C 1 117 ? 49.847 -5.815 -3.083 1.00 29.73 117 VAL B O 1
ATOM 2284 N N . ASP C 1 118 ? 49.152 -3.793 -2.374 1.00 37.78 118 ASP B N 1
ATOM 2285 C CA . ASP C 1 118 ? 48.081 -4.342 -1.554 1.00 40.74 118 ASP B CA 1
ATOM 2286 C C . ASP C 1 118 ? 47.152 -5.224 -2.391 1.00 36.29 118 ASP B C 1
ATOM 2287 O O . ASP C 1 118 ? 46.759 -6.321 -1.962 1.00 34.15 118 ASP B O 1
ATOM 2292 N N . LEU C 1 119 ? 46.835 -4.774 -3.612 1.00 41.13 119 LEU B N 1
ATOM 2293 C CA . LEU C 1 119 ? 45.925 -5.513 -4.477 1.00 36.61 119 LEU B CA 1
ATOM 2294 C C . LEU C 1 119 ? 46.559 -6.811 -4.947 1.00 37.19 119 LEU B C 1
ATOM 2295 O O . LEU C 1 119 ? 45.873 -7.839 -5.056 1.00 32.51 119 LEU B O 1
ATOM 2300 N N . CYS C 1 120 ? 47.877 -6.800 -5.176 1.00 32.35 120 CYS B N 1
ATOM 2301 C CA . CYS C 1 120 ? 48.515 -8.007 -5.684 1.00 34.80 120 CYS B CA 1
ATOM 2302 C C . CYS C 1 120 ? 48.651 -9.040 -4.579 1.00 35.32 120 CYS B C 1
ATOM 2303 O O . CYS C 1 120 ? 48.375 -10.228 -4.790 1.00 33.19 120 CYS B O 1
ATOM 2306 N N . LEU C 1 121 ? 48.955 -8.585 -3.368 1.00 33.06 121 LEU B N 1
ATOM 2307 C CA . LEU C 1 121 ? 49.045 -9.507 -2.249 1.00 40.51 121 LEU B CA 1
ATOM 2308 C C . LEU C 1 121 ? 47.680 -10.085 -1.922 1.00 45.88 121 LEU B C 1
ATOM 2309 O O . LEU C 1 121 ? 47.552 -11.286 -1.663 1.00 39.76 121 LEU B O 1
ATOM 2314 N N . LYS C 1 122 ? 46.644 -9.248 -1.982 1.00 41.90 122 LYS B N 1
ATOM 2315 C CA . LYS C 1 122 ? 45.300 -9.686 -1.621 1.00 42.48 122 LYS B CA 1
ATOM 2316 C C . LYS C 1 122 ? 44.784 -10.742 -2.597 1.00 44.64 122 LYS B C 1
ATOM 2317 O O . LYS C 1 122 ? 44.230 -11.764 -2.173 1.00 38.88 122 LYS B O 1
ATOM 2323 N N . THR C 1 123 ? 44.996 -10.533 -3.904 1.00 46.74 123 THR B N 1
ATOM 2324 C CA . THR C 1 123 ? 44.610 -11.537 -4.889 1.00 40.78 123 THR B CA 1
ATOM 2325 C C . THR C 1 123 ? 45.370 -12.854 -4.703 1.00 46.19 123 THR B C 1
ATOM 2326 O O . THR C 1 123 ? 44.828 -13.926 -4.999 1.00 30.55 123 THR B O 1
ATOM 2330 N N . SER C 1 124 ? 46.580 -12.832 -4.145 1.00 36.83 124 SER B N 1
ATOM 2331 C CA . SER C 1 124 ? 47.306 -14.101 -4.164 1.00 41.88 124 SER B CA 1
ATOM 2332 C C . SER C 1 124 ? 46.899 -15.016 -3.029 1.00 42.97 124 SER B C 1
ATOM 2333 O O . SER C 1 124 ? 47.236 -16.206 -3.049 1.00 59.27 124 SER B O 1
ATOM 2336 N N . TYR C 1 125 ? 46.123 -14.516 -2.086 1.00 39.38 125 TYR B N 1
ATOM 2337 C CA . TYR C 1 125 ? 45.531 -15.386 -1.092 1.00 47.97 125 TYR B CA 1
ATOM 2338 C C . TYR C 1 125 ? 44.243 -16.009 -1.584 1.00 46.98 125 TYR B C 1
ATOM 2339 O O . TYR C 1 125 ? 43.684 -16.845 -0.880 1.00 40.17 125 TYR B O 1
ATOM 2348 N N . GLU C 1 126 ? 43.751 -15.600 -2.756 1.00 48.57 126 GLU B N 1
ATOM 2349 C CA . GLU C 1 126 ? 42.476 -16.051 -3.296 1.00 55.18 126 GLU B CA 1
ATOM 2350 C C . GLU C 1 126 ? 42.630 -17.159 -4.324 1.00 57.46 126 GLU B C 1
ATOM 2351 O O . GLU C 1 126 ? 41.691 -17.418 -5.083 1.00 64.02 126 GLU B O 1
ATOM 2357 N N . THR C 1 127 ? 43.787 -17.811 -4.377 1.00 53.67 127 THR B N 1
ATOM 2358 C CA . THR C 1 127 ? 44.006 -18.840 -5.378 1.00 53.45 127 THR B CA 1
ATOM 2359 C C . THR C 1 127 ? 45.053 -19.815 -4.864 1.00 58.24 127 THR B C 1
ATOM 2360 O O . THR C 1 127 ? 45.906 -19.462 -4.043 1.00 68.45 127 THR B O 1
ATOM 2364 N N . ALA C 1 128 ? 44.967 -21.049 -5.359 1.00 55.67 128 ALA B N 1
ATOM 2365 C CA . ALA C 1 128 ? 45.960 -22.085 -5.118 1.00 48.81 128 ALA B CA 1
ATOM 2366 C C . ALA C 1 128 ? 46.910 -22.244 -6.293 1.00 43.37 128 ALA B C 1
ATOM 2367 O O . ALA C 1 128 ? 47.843 -23.042 -6.212 1.00 49.15 128 ALA B O 1
ATOM 2369 N N . ASP C 1 129 ? 46.683 -21.507 -7.379 1.00 36.46 129 ASP B N 1
ATOM 2370 C CA . ASP C 1 129 ? 47.573 -21.476 -8.535 1.00 36.75 129 ASP B CA 1
ATOM 2371 C C . ASP C 1 129 ? 48.910 -20.848 -8.121 1.00 45.47 129 ASP B C 1
ATOM 2372 O O . ASP C 1 129 ? 49.056 -19.624 -8.042 1.00 43.15 129 ASP B O 1
ATOM 2377 N N . LYS C 1 130 ? 49.904 -21.693 -7.851 1.00 54.45 130 LYS B N 1
ATOM 2378 C CA . LYS C 1 130 ? 51.194 -21.199 -7.391 1.00 49.50 130 LYS B CA 1
ATOM 2379 C C . LYS C 1 130 ? 51.912 -20.389 -8.460 1.00 46.56 130 LYS B C 1
ATOM 2380 O O . LYS C 1 130 ? 52.785 -19.574 -8.130 1.00 38.43 130 LYS B O 1
ATOM 2386 N N . VAL C 1 131 ? 51.579 -20.589 -9.735 1.00 49.19 131 VAL B N 1
ATOM 2387 C CA . VAL C 1 131 ? 52.289 -19.830 -10.756 1.00 52.05 131 VAL B CA 1
ATOM 2388 C C . VAL C 1 131 ? 51.775 -18.408 -10.792 1.00 47.73 131 VAL B C 1
ATOM 2389 O O . VAL C 1 131 ? 52.556 -17.456 -10.899 1.00 43.91 131 VAL B O 1
ATOM 2393 N N . LEU C 1 132 ? 50.461 -18.247 -10.645 1.00 43.17 132 LEU B N 1
ATOM 2394 C CA . LEU C 1 132 ? 49.868 -16.925 -10.484 1.00 42.63 132 LEU B CA 1
ATOM 2395 C C . LEU C 1 132 ? 50.321 -16.260 -9.181 1.00 47.23 132 LEU B C 1
ATOM 2396 O O . LEU C 1 132 ? 50.628 -15.065 -9.164 1.00 48.32 132 LEU B O 1
ATOM 2401 N N . GLN C 1 133 ? 50.374 -17.013 -8.080 1.00 40.59 133 GLN B N 1
ATOM 2402 C CA . GLN C 1 133 ? 50.838 -16.438 -6.823 1.00 38.56 133 GLN B CA 1
ATOM 2403 C C . GLN C 1 133 ? 52.216 -15.816 -6.982 1.00 48.95 133 GLN B C 1
ATOM 2404 O O . GLN C 1 133 ? 52.446 -14.671 -6.579 1.00 42.35 133 GLN B O 1
ATOM 2410 N N . ASN C 1 134 ? 53.141 -16.535 -7.611 1.00 44.00 134 ASN B N 1
ATOM 2411 C CA . ASN C 1 134 ? 54.492 -16.005 -7.726 1.00 39.53 134 ASN B CA 1
ATOM 2412 C C . ASN C 1 134 ? 54.540 -14.786 -8.646 1.00 36.77 134 ASN B C 1
ATOM 2413 O O . ASN C 1 134 ? 55.268 -13.825 -8.376 1.00 33.69 134 ASN B O 1
ATOM 2418 N N . LYS C 1 135 ? 53.761 -14.776 -9.722 1.00 38.46 135 LYS B N 1
ATOM 2419 C CA . LYS C 1 135 ? 53.797 -13.603 -10.582 1.00 37.81 135 LYS B CA 1
ATOM 2420 C C . LYS C 1 135 ? 53.191 -12.402 -9.863 1.00 41.74 135 LYS B C 1
ATOM 2421 O O . LYS C 1 135 ? 53.687 -11.270 -9.984 1.00 37.26 135 LYS B O 1
ATOM 2427 N N . LEU C 1 136 ? 52.127 -12.645 -9.096 1.00 36.05 136 LEU B N 1
ATOM 2428 C CA . LEU C 1 136 ? 51.539 -11.609 -8.260 1.00 34.21 136 LEU B CA 1
ATOM 2429 C C . LEU C 1 136 ? 52.550 -11.086 -7.242 1.00 44.21 136 LEU B C 1
ATOM 2430 O O . LEU C 1 136 ? 52.698 -9.872 -7.064 1.00 41.24 136 LEU B O 1
ATOM 2435 N N . LYS C 1 137 ? 53.276 -11.985 -6.576 1.00 45.57 137 LYS B N 1
ATOM 2436 C CA . LYS C 1 137 ? 54.213 -11.521 -5.564 1.00 28.51 137 LYS B CA 1
ATOM 2437 C C . LYS C 1 137 ? 55.413 -10.823 -6.194 1.00 35.72 137 LYS B C 1
ATOM 2438 O O . LYS C 1 137 ? 55.956 -9.880 -5.611 1.00 39.61 137 LYS B O 1
ATOM 2444 N N . GLN C 1 138 ? 55.794 -11.217 -7.411 1.00 35.05 138 GLN B N 1
ATOM 2445 C CA . GLN C 1 138 ? 56.913 -10.556 -8.079 1.00 46.78 138 GLN B CA 1
ATOM 2446 C C . GLN C 1 138 ? 56.540 -9.152 -8.528 1.00 43.64 138 GLN B C 1
ATOM 2447 O O . GLN C 1 138 ? 57.390 -8.259 -8.526 1.00 35.61 138 GLN B O 1
ATOM 2453 N N . LEU C 1 139 ? 55.282 -8.936 -8.917 1.00 37.50 139 LEU B N 1
ATOM 2454 C CA . LEU C 1 139 ? 54.848 -7.585 -9.248 1.00 38.93 139 LEU B CA 1
ATOM 2455 C C . LEU C 1 139 ? 54.759 -6.729 -7.992 1.00 36.61 139 LEU B C 1
ATOM 2456 O O . LEU C 1 139 ? 55.089 -5.542 -8.016 1.00 30.01 139 LEU B O 1
ATOM 2461 N N . ALA C 1 140 ? 54.334 -7.320 -6.881 1.00 30.65 140 ALA B N 1
ATOM 2462 C CA . ALA C 1 140 ? 54.359 -6.613 -5.612 1.00 32.82 140 ALA B CA 1
ATOM 2463 C C . ALA C 1 140 ? 55.781 -6.181 -5.261 1.00 34.57 140 ALA B C 1
ATOM 2464 O O . ALA C 1 140 ? 56.023 -5.020 -4.918 1.00 44.37 140 ALA B O 1
ATOM 2466 N N . ARG C 1 141 ? 56.743 -7.105 -5.372 1.00 32.49 141 ARG B N 1
ATOM 2467 C CA . ARG C 1 141 ? 58.134 -6.777 -5.079 1.00 35.95 141 ARG B CA 1
ATOM 2468 C C . ARG C 1 141 ? 58.604 -5.619 -5.934 1.00 40.10 141 ARG B C 1
ATOM 2469 O O . ARG C 1 141 ? 59.259 -4.692 -5.437 1.00 32.69 141 ARG B O 1
ATOM 2477 N N . GLN C 1 142 ? 58.275 -5.657 -7.229 1.00 29.28 142 GLN B N 1
ATOM 2478 C CA . GLN C 1 142 ? 58.713 -4.601 -8.131 1.00 37.58 142 GLN B CA 1
ATOM 2479 C C . GLN C 1 142 ? 58.076 -3.255 -7.765 1.00 34.24 142 GLN B C 1
ATOM 2480 O O . GLN C 1 142 ? 58.775 -2.242 -7.658 1.00 39.09 142 GLN B O 1
ATOM 2486 N N . ALA C 1 143 ? 56.770 -3.229 -7.492 1.00 37.02 143 ALA B N 1
ATOM 2487 C CA . ALA C 1 143 ? 56.131 -1.955 -7.171 1.00 43.17 143 ALA B CA 1
ATOM 2488 C C . ALA C 1 143 ? 56.593 -1.427 -5.823 1.00 37.78 143 ALA B C 1
ATOM 2489 O O . ALA C 1 143 ? 56.792 -0.213 -5.665 1.00 31.68 143 ALA B O 1
ATOM 2491 N N . LEU C 1 144 ? 56.755 -2.316 -4.834 1.00 31.18 144 LEU B N 1
ATOM 2492 C CA . LEU C 1 144 ? 57.258 -1.894 -3.524 1.00 32.52 144 LEU B CA 1
ATOM 2493 C C . LEU C 1 144 ? 58.662 -1.316 -3.635 1.00 35.10 144 LEU B C 1
ATOM 2494 O O . LEU C 1 144 ? 58.974 -0.277 -3.042 1.00 42.17 144 LEU B O 1
ATOM 2499 N N . ASP C 1 145 ? 59.526 -2.006 -4.377 1.00 36.63 145 ASP B N 1
ATOM 2500 C CA . ASP C 1 145 ? 60.899 -1.564 -4.558 1.00 32.86 145 ASP B CA 1
ATOM 2501 C C . ASP C 1 145 ? 60.955 -0.182 -5.189 1.00 38.91 145 ASP B C 1
ATOM 2502 O O . ASP C 1 145 ? 61.733 0.674 -4.751 1.00 43.36 145 ASP B O 1
ATOM 2507 N N . ARG C 1 146 ? 60.122 0.060 -6.213 1.00 30.24 146 ARG B N 1
ATOM 2508 C CA . ARG C 1 146 ? 60.132 1.354 -6.899 1.00 34.19 146 ARG B CA 1
ATOM 2509 C C . ARG C 1 146 ? 59.589 2.471 -6.018 1.00 38.35 146 ARG B C 1
ATOM 2510 O O . ARG C 1 146 ? 60.124 3.586 -6.025 1.00 35.37 146 ARG B O 1
ATOM 2518 N N . ALA C 1 147 ? 58.507 2.211 -5.284 1.00 30.53 147 ALA B N 1
ATOM 2519 C CA . ALA C 1 147 ? 57.994 3.221 -4.370 1.00 32.43 147 ALA B CA 1
ATOM 2520 C C . ALA C 1 147 ? 59.044 3.611 -3.333 1.00 41.12 147 ALA B C 1
ATOM 2521 O O . ALA C 1 147 ? 59.278 4.800 -3.081 1.00 45.60 147 ALA B O 1
ATOM 2523 N N . GLU C 1 148 ? 59.710 2.624 -2.739 1.00 35.17 148 GLU B N 1
ATOM 2524 C CA . GLU C 1 148 ? 60.705 2.944 -1.725 1.00 34.96 148 GLU B CA 1
ATOM 2525 C C . GLU C 1 148 ? 61.867 3.739 -2.325 1.00 37.61 148 GLU B C 1
ATOM 2526 O O . GLU C 1 148 ? 62.469 4.577 -1.639 1.00 29.09 148 GLU B O 1
ATOM 2532 N N . ALA C 1 149 ? 62.179 3.523 -3.604 1.00 25.82 149 ALA B N 1
ATOM 2533 C CA . ALA C 1 149 ? 63.227 4.323 -4.222 1.00 40.32 149 ALA B CA 1
ATOM 2534 C C . ALA C 1 149 ? 62.766 5.764 -4.368 1.00 37.37 149 ALA B C 1
ATOM 2535 O O . ALA C 1 149 ? 63.550 6.701 -4.161 1.00 36.95 149 ALA B O 1
ATOM 2537 N N . LEU C 1 150 ? 61.484 5.953 -4.701 1.00 31.82 150 LEU B N 1
ATOM 2538 C CA . LEU C 1 150 ? 60.927 7.297 -4.794 1.00 31.50 150 LEU B CA 1
ATOM 2539 C C . LEU C 1 150 ? 60.831 7.975 -3.425 1.00 41.84 150 LEU B C 1
ATOM 2540 O O . LEU C 1 150 ? 60.927 9.200 -3.331 1.00 32.78 150 LEU B O 1
ATOM 2545 N N . SER C 1 151 ? 60.623 7.214 -2.362 1.00 27.97 151 SER B N 1
ATOM 2546 C CA . SER C 1 151 ? 60.414 7.817 -1.055 1.00 30.35 151 SER B CA 1
ATOM 2547 C C . SER C 1 151 ? 61.722 8.118 -0.334 1.00 35.38 151 SER B C 1
ATOM 2548 O O . SER C 1 151 ? 61.785 9.051 0.469 1.00 40.01 151 SER B O 1
ATOM 2551 N N . GLU C 1 152 ? 62.751 7.323 -0.581 1.00 40.89 152 GLU B N 1
ATOM 2552 C CA . GLU C 1 152 ? 64.044 7.464 0.081 1.00 39.48 152 GLU B CA 1
ATOM 2553 C C . GLU C 1 152 ? 65.124 7.149 -0.937 1.00 44.86 152 GLU B C 1
ATOM 2554 O O . GLU C 1 152 ? 65.731 6.073 -0.906 1.00 57.85 152 GLU B O 1
ATOM 2560 N N . PRO C 1 153 ? 65.365 8.061 -1.884 1.00 43.23 153 PRO B N 1
ATOM 2561 C CA . PRO C 1 153 ? 66.389 7.805 -2.910 1.00 42.32 153 PRO B CA 1
ATOM 2562 C C . PRO C 1 153 ? 67.778 7.856 -2.306 1.00 58.52 153 PRO B C 1
ATOM 2563 O O . PRO C 1 153 ? 68.035 8.587 -1.347 1.00 67.09 153 PRO B O 1
ATOM 2567 N N . LEU C 1 154 ? 68.677 7.062 -2.869 1.00 65.66 154 LEU B N 1
ATOM 2568 C CA . LEU C 1 154 ? 70.050 7.041 -2.371 1.00 68.17 154 LEU B CA 1
ATOM 2569 C C . LEU C 1 154 ? 70.968 7.841 -3.298 1.00 65.81 154 LEU B C 1
ATOM 2570 O O . LEU C 1 154 ? 70.862 9.068 -3.378 1.00 56.53 154 LEU B O 1
ATOM 2572 N N . VAL D 2 3 ? 5.632 -26.444 -33.773 1.00 36.80 324 VAL E N 1
ATOM 2573 C CA . VAL D 2 3 ? 6.536 -27.384 -34.460 1.00 46.25 324 VAL E CA 1
ATOM 2574 C C . VAL D 2 3 ? 7.943 -27.436 -33.823 1.00 41.48 324 VAL E C 1
ATOM 2575 O O . VAL D 2 3 ? 8.534 -26.384 -33.520 1.00 45.75 324 VAL E O 1
ATOM 2579 N N . LEU D 2 4 ? 8.481 -28.658 -33.637 1.00 41.62 325 LEU E N 1
ATOM 2580 C CA . LEU D 2 4 ? 9.749 -28.856 -32.888 1.00 45.66 325 LEU E CA 1
ATOM 2581 C C . LEU D 2 4 ? 10.942 -28.247 -33.615 1.00 34.18 325 LEU E C 1
ATOM 2582 O O . LEU D 2 4 ? 11.191 -28.597 -34.776 1.00 40.05 325 LEU E O 1
ATOM 2587 N N . PRO D 2 5 ? 11.704 -27.353 -32.988 1.00 45.61 326 PRO E N 1
ATOM 2588 C CA . PRO D 2 5 ? 12.812 -26.689 -33.680 1.00 47.93 326 PRO E CA 1
ATOM 2589 C C . PRO D 2 5 ? 14.016 -27.599 -33.865 1.00 51.53 326 PRO E C 1
ATOM 2590 O O . PRO D 2 5 ? 14.160 -28.634 -33.217 1.00 53.15 326 PRO E O 1
ATOM 2594 N N . GLU D 2 6 ? 14.906 -27.172 -34.750 1.00 58.23 327 GLU E N 1
ATOM 2595 C CA . GLU D 2 6 ? 16.086 -27.947 -35.103 1.00 52.27 327 GLU E CA 1
ATOM 2596 C C . GLU D 2 6 ? 17.326 -27.398 -34.401 1.00 49.01 327 GLU E C 1
ATOM 2597 O O . GLU D 2 6 ? 17.344 -26.261 -33.919 1.00 52.95 327 GLU E O 1
ATOM 2603 N N . LEU D 2 7 ? 18.369 -28.231 -34.344 1.00 51.30 328 LEU E N 1
ATOM 2604 C CA . LEU D 2 7 ? 19.644 -27.818 -33.775 1.00 53.84 328 LEU E CA 1
ATOM 2605 C C . LEU D 2 7 ? 20.447 -26.975 -34.753 1.00 55.47 328 LEU E C 1
ATOM 2606 O O . LEU D 2 7 ? 20.285 -27.097 -35.969 1.00 58.84 328 LEU E O 1
ATOM 2611 N N . PRO D 2 8 ? 21.381 -26.170 -34.247 1.00 62.27 329 PRO E N 1
ATOM 2612 C CA . PRO D 2 8 ? 22.317 -25.472 -35.141 1.00 66.25 329 PRO E CA 1
ATOM 2613 C C . PRO D 2 8 ? 23.308 -26.450 -35.768 1.00 76.38 329 PRO E C 1
ATOM 2614 O O . PRO D 2 8 ? 23.711 -27.435 -35.144 1.00 64.29 329 PRO E O 1
ATOM 2618 N N . SER D 2 9 ? 23.644 -26.208 -37.043 1.00 75.65 330 SER E N 1
ATOM 2619 C CA . SER D 2 9 ? 24.832 -26.818 -37.655 1.00 73.84 330 SER E CA 1
ATOM 2620 C C . SER D 2 9 ? 26.105 -26.462 -36.885 1.00 74.30 330 SER E C 1
ATOM 2621 O O . SER D 2 9 ? 27.052 -27.258 -36.814 1.00 78.29 330 SER E O 1
ATOM 2624 N N . VAL D 2 10 ? 26.171 -25.223 -36.397 1.00 72.37 331 VAL E N 1
ATOM 2625 C CA . VAL D 2 10 ? 27.165 -24.682 -35.466 1.00 79.18 331 VAL E CA 1
ATOM 2626 C C . VAL D 2 10 ? 27.683 -25.731 -34.482 1.00 88.15 331 VAL E C 1
ATOM 2627 O O . VAL D 2 10 ? 26.883 -26.472 -33.890 1.00 80.58 331 VAL E O 1
ATOM 2631 N N . PRO D 2 11 ? 29.012 -25.843 -34.280 1.00 95.12 332 PRO E N 1
ATOM 2632 C CA . PRO D 2 11 ? 29.578 -26.564 -33.132 1.00 92.10 332 PRO E CA 1
ATOM 2633 C C . PRO D 2 11 ? 29.994 -25.647 -31.974 1.00 85.74 332 PRO E C 1
ATOM 2634 O O . PRO D 2 11 ? 30.062 -26.100 -30.822 1.00 77.96 332 PRO E O 1
ATOM 2638 N N . ASP D 2 28 ? 43.559 -12.631 -18.709 1.00 74.79 349 ASP E N 1
ATOM 2639 C CA . ASP D 2 28 ? 44.924 -12.526 -18.212 1.00 77.53 349 ASP E CA 1
ATOM 2640 C C . ASP D 2 28 ? 45.494 -11.119 -18.454 1.00 75.59 349 ASP E C 1
ATOM 2641 O O . ASP D 2 28 ? 44.941 -10.331 -19.235 1.00 64.39 349 ASP E O 1
ATOM 2646 N N . ILE D 2 29 ? 46.583 -10.791 -17.758 1.00 69.10 350 ILE E N 1
ATOM 2647 C CA . ILE D 2 29 ? 47.297 -9.542 -18.015 1.00 69.42 350 ILE E CA 1
ATOM 2648 C C . ILE D 2 29 ? 48.749 -9.799 -18.421 1.00 82.82 350 ILE E C 1
ATOM 2649 O O . ILE D 2 29 ? 49.213 -10.948 -18.455 1.00 87.80 350 ILE E O 1
ATOM 2654 N N . ASP D 2 30 ? 49.472 -8.717 -18.725 1.00 64.20 351 ASP E N 1
ATOM 2655 C CA . ASP D 2 30 ? 50.844 -8.781 -19.216 1.00 66.14 351 ASP E CA 1
ATOM 2656 C C . ASP D 2 30 ? 51.803 -8.288 -18.129 1.00 58.29 351 ASP E C 1
ATOM 2657 O O . ASP D 2 30 ? 52.059 -7.087 -18.007 1.00 65.63 351 ASP E O 1
ATOM 2662 N N . PHE D 2 31 ? 52.369 -9.226 -17.366 1.00 62.41 352 PHE E N 1
ATOM 2663 C CA . PHE D 2 31 ? 53.352 -8.858 -16.352 1.00 66.51 352 PHE E CA 1
ATOM 2664 C C . PHE D 2 31 ? 54.686 -8.469 -16.962 1.00 63.50 352 PHE E C 1
ATOM 2665 O O . PHE D 2 31 ? 55.435 -7.677 -16.371 1.00 54.13 352 PHE E O 1
ATOM 2673 N N . ASP D 2 32 ? 55.001 -9.031 -18.129 1.00 68.18 353 ASP E N 1
ATOM 2674 C CA . ASP D 2 32 ? 56.352 -8.952 -18.660 1.00 64.24 353 ASP E CA 1
ATOM 2675 C C . ASP D 2 32 ? 56.721 -7.520 -19.007 1.00 54.76 353 ASP E C 1
ATOM 2676 O O . ASP D 2 32 ? 57.840 -7.080 -18.726 1.00 60.88 353 ASP E O 1
ATOM 2681 N N . ASP D 2 33 ? 55.788 -6.773 -19.603 1.00 48.67 354 ASP E N 1
ATOM 2682 C CA . ASP D 2 33 ? 56.048 -5.367 -19.903 1.00 51.66 354 ASP E CA 1
ATOM 2683 C C . ASP D 2 33 ? 56.129 -4.535 -18.630 1.00 57.76 354 ASP E C 1
ATOM 2684 O O . ASP D 2 33 ? 56.923 -3.589 -18.550 1.00 62.41 354 ASP E O 1
ATOM 2689 N N . LEU D 2 34 ? 55.317 -4.874 -17.623 1.00 55.04 355 LEU E N 1
ATOM 2690 C CA . LEU D 2 34 ? 55.463 -4.252 -16.316 1.00 49.65 355 LEU E CA 1
ATOM 2691 C C . LEU D 2 34 ? 56.878 -4.448 -15.788 1.00 36.13 355 LEU E C 1
ATOM 2692 O O . LEU D 2 34 ? 57.523 -3.488 -15.347 1.00 35.99 355 LEU E O 1
ATOM 2697 N N . SER D 2 35 ? 57.391 -5.687 -15.844 1.00 33.93 356 SER E N 1
ATOM 2698 C CA . SER D 2 35 ? 58.741 -5.924 -15.359 1.00 42.93 356 SER E CA 1
ATOM 2699 C C . SER D 2 35 ? 59.742 -5.168 -16.202 1.00 47.56 356 SER E C 1
ATOM 2700 O O . SER D 2 35 ? 60.714 -4.612 -15.674 1.00 45.20 356 SER E O 1
ATOM 2703 N N . ARG D 2 36 ? 59.514 -5.125 -17.515 1.00 46.28 357 ARG E N 1
ATOM 2704 C CA . ARG D 2 36 ? 60.394 -4.344 -18.373 1.00 52.71 357 ARG E CA 1
ATOM 2705 C C . ARG D 2 36 ? 60.414 -2.884 -17.937 1.00 42.88 357 ARG E C 1
ATOM 2706 O O . ARG D 2 36 ? 61.486 -2.293 -17.768 1.00 35.81 357 ARG E O 1
ATOM 2714 N N . ARG D 2 37 ? 59.235 -2.293 -17.706 1.00 50.34 358 ARG E N 1
ATOM 2715 C CA . ARG D 2 37 ? 59.222 -0.88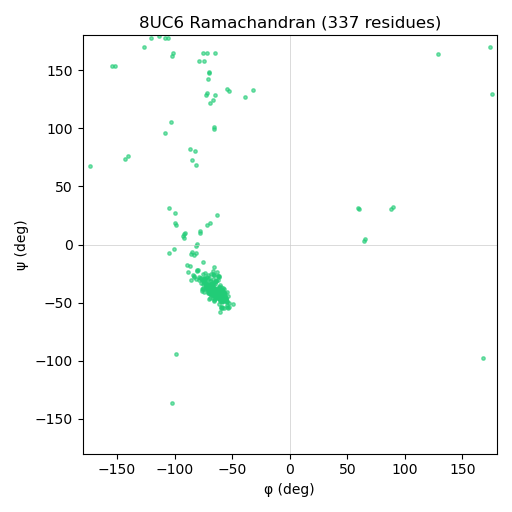0 -17.353 1.00 41.48 358 ARG E CA 1
ATOM 2716 C C . ARG D 2 37 ? 59.876 -0.649 -16.003 1.00 46.40 358 ARG E C 1
ATOM 2717 O O . ARG D 2 37 ? 60.615 0.323 -15.823 1.00 44.84 358 ARG E O 1
ATOM 2725 N N . PHE D 2 38 ? 59.675 -1.562 -15.064 1.00 41.70 359 PHE E N 1
ATOM 2726 C CA . PHE D 2 38 ? 60.396 -1.467 -13.803 1.00 32.86 359 PHE E CA 1
ATOM 2727 C C . PHE D 2 38 ? 61.913 -1.531 -14.018 1.00 42.29 359 PHE E C 1
ATOM 2728 O O . PHE D 2 38 ? 62.666 -0.781 -13.386 1.00 54.62 359 PHE E O 1
ATOM 2736 N N . GLU D 2 39 ? 62.376 -2.421 -14.905 1.00 51.07 360 GLU E N 1
ATOM 2737 C CA . GLU D 2 39 ? 63.806 -2.509 -15.205 1.00 55.93 360 GLU E CA 1
ATOM 2738 C C . GLU D 2 39 ? 64.324 -1.194 -15.768 1.00 50.47 360 GLU E C 1
ATOM 2739 O O . GLU D 2 39 ? 65.349 -0.675 -15.320 1.00 47.53 360 GLU E O 1
ATOM 2745 N N . GLU D 2 40 ? 63.600 -0.623 -16.733 1.00 50.53 361 GLU E N 1
ATOM 2746 C CA . GLU D 2 40 ? 63.968 0.666 -17.294 1.00 49.46 361 GLU E CA 1
ATOM 2747 C C . GLU D 2 40 ? 63.857 1.783 -16.271 1.00 50.40 361 GLU E C 1
ATOM 2748 O O . GLU D 2 40 ? 64.417 2.861 -16.490 1.00 55.64 361 GLU E O 1
ATOM 2754 N N . LEU D 2 41 ? 63.112 1.580 -15.184 1.00 55.55 362 LEU E N 1
ATOM 2755 C CA . LEU D 2 41 ? 62.964 2.657 -14.218 1.00 52.29 362 LEU E CA 1
ATOM 2756 C C . LEU D 2 41 ? 64.216 2.831 -13.373 1.00 57.06 362 LEU E C 1
ATOM 2757 O O . LEU D 2 41 ? 64.526 3.959 -12.967 1.00 62.19 362 LEU E O 1
ATOM 2762 N N . LYS D 2 42 ? 64.968 1.750 -13.131 1.00 53.01 363 LYS E N 1
ATOM 2763 C CA . LYS D 2 42 ? 66.190 1.847 -12.336 1.00 58.59 363 LYS E CA 1
ATOM 2764 C C . LYS D 2 42 ? 67.329 2.553 -13.070 1.00 80.64 363 LYS E C 1
ATOM 2765 O O . LYS D 2 42 ? 68.490 2.418 -12.673 1.00 92.63 363 LYS E O 1
ATOM 2771 N N . LYS D 2 43 ? 67.030 3.283 -14.142 1.00 77.80 364 LYS E N 1
ATOM 2772 C CA . LYS D 2 43 ? 68.047 4.072 -14.848 1.00 83.45 364 LYS E CA 1
ATOM 2773 C C . LYS D 2 43 ? 67.492 5.435 -15.274 1.00 81.87 364 LYS E C 1
ATOM 2774 O O . LYS D 2 43 ? 68.051 6.482 -14.951 1.00 76.89 364 LYS E O 1
#

Foldseek 3Di:
DELVVLQVLLVVLQVVLVVCVVVVVNVVSLVSLVSNLVSLVVRVVRPDPDPCSVVSSVVSVVSSVVSVDDVLVVVLVVLVVVLVVLQVVLVVCVVVVVLPSNLVSLVVSLVSLCVVLVVDPPVVSNVVSVVSSVVSNVVSVCSVDPD/DDDDDDPDDDDDCVVVVVVVVVVVD/DALVVLQVLLVVLQVVLVVCVVVVVLVVSLVSLVSNLVSLVVNVVRPDPDDCSVVSSVVSVVSNVVCVVPDPPVVVVVVLVVVLVVLQVVLVVCVVVVVLVVSLVSLVVSLVSLCVVLVVDPPVVSNVVSVVSSVVSNVVNVCSVDPD/DDDDDDPDDDDDVPVVVVVVVVVVD

Radius of gyration: 35.55 Å; Cα contacts (8 Å, |Δi|>4): 386; chains: 4; bounding box: 77×105×42 Å

InterPro domains:
  IPR001300 Peptidase C2, calpain, catalytic domain [PF00648] (254-534)
  IPR001300 Peptidase C2, calpain, catalytic domain [PS50203] (249-540)
  IPR001300 Peptidase C2, calpain, catalytic domain [SM00230] (218-547)
  IPR001300 Peptidase C2, calpain, catalytic domain [cd00044] (214-538)
  IPR007330 MIT domain [PF04212] (9-68)
  IPR007330 MIT domain [PF04212] (87-152)
  IPR007330 MIT domain [SM00745] (3-77)
  IPR007330 MIT domain [SM00745] (83-159)
  IPR022682 Peptidase C2, calpain, large subunit, domain III [PF01067] (693-799)
  IPR022683 Peptidase C2, calpain, domain III [SM00720] (686-810)
  IPR022684 Peptidase C2, calpain family [PR00704] (261-283)
  IPR022684 Peptidase C2, calpain family [PR00704] (328-353)
  IPR022684 Peptidase C2, calpain family [PR00704] (359-382)
  IPR022684 Peptidase C2, calpain family [PR00704] (516-537)
  IPR022684 Peptidase C2, calpain family [PR00704] (646-674)
  IPR036181 MIT domain superfamily [SSF116846] (4-81)
  IPR036181 MIT domain superfamily [SSF116846] (79-157)
  IPR036213 Calpain large subunit, domain III superfamily [SSF49758] (546-682)
  IPR036213 Calpain large subunit, domain III superfamily [SSF49758] (691-812)
  IPR038765 Papain-like cysteine peptidase superfamily [SSF54001] (203-550)